Protein AF-A0A174ZGD3-F1 (afdb_monomer_lite)

Sequence (187 aa):
MGKETGMKETVDNVLDDIAAKRAAASEKAGQENRETSPKKEFKEITMKFGKGCVGEEFQGKDGNKYKEILVPNPDKNDHRPWQTFVVKANHVHEDKFGKGMWIKLPAEGHTTLRRPVVVGEKPDGKKEWGTEKNSIANADLKKMVEAYKERPRESVKGRLAEKKAEAVTQKPAQKTQSKSKSKEAEL

pLDDT: mean 71.32, std 19.72, range [31.8, 95.88]

Radius of gyration: 31.03 Å; chains: 1; bounding box: 72×61×97 Å

Secondary structure (DSSP, 8-state):
--SSHHHHHHHHHHHHHHHHHHHHHHHHHHHTT----------EEEEEEEGGGEEEEEE-TTS-EEEEEEE--SSSS--SPPEEEEEEGGGEEE-TTSSEEEEEEETT-EEEEEEEEEEEE-TTSPEEEEEEEEEEEHHHHHHHHHHHHHS----HHHHHHHHHHHHHHS-----------------

Foldseek 3Di:
DPDPVVVVVVVVVVVVVVVVVVVVVVVVVVPVPVPPPPCPVQPKDKAKAFPVQWADWDADPVRFIKIKGWFDALDPPPPFGTKIFIDGPVQWAADPVNGIIMGIDGQADKTKIKGWDFPDADPVRDTDIDIDIDIDGVNVSRCRRCSVVVPPCCDVVNVVVVVVVVVVVPDDPDPDDDDDDDDDDDD

Organism: NCBI:txid39485

Structure (mmCIF, N/CA/C/O backbone):
data_AF-A0A174ZGD3-F1
#
_entry.id   AF-A0A174ZGD3-F1
#
loop_
_atom_site.group_PDB
_atom_site.id
_atom_site.type_symbol
_atom_site.label_atom_id
_atom_site.label_alt_id
_atom_site.label_comp_id
_atom_site.label_asym_id
_atom_site.label_entity_id
_atom_site.label_seq_id
_atom_site.pdbx_PDB_ins_code
_atom_site.Cartn_x
_atom_site.Cartn_y
_atom_site.Cartn_z
_atom_site.occupancy
_atom_site.B_iso_or_equiv
_atom_site.auth_seq_id
_atom_site.auth_comp_id
_atom_site.auth_asym_id
_atom_site.auth_atom_id
_atom_site.pdbx_PDB_model_num
ATOM 1 N N . MET A 1 1 ? 53.800 -42.587 -34.530 1.00 49.53 1 MET A N 1
ATOM 2 C CA . MET A 1 1 ? 53.419 -41.440 -33.674 1.00 49.53 1 MET A CA 1
ATOM 3 C C . MET A 1 1 ? 52.773 -40.392 -34.565 1.00 49.53 1 MET A C 1
ATOM 5 O O . MET A 1 1 ? 53.417 -40.011 -35.528 1.00 49.53 1 MET A O 1
ATOM 9 N N . GLY A 1 2 ? 51.514 -40.000 -34.338 1.00 51.78 2 GLY A N 1
ATOM 10 C CA . GLY A 1 2 ? 50.878 -38.969 -35.184 1.00 51.78 2 GLY A CA 1
ATOM 11 C C . GLY A 1 2 ? 49.346 -38.897 -35.203 1.00 51.78 2 GLY A C 1
ATOM 12 O O . GLY A 1 2 ? 48.809 -38.220 -36.066 1.00 51.78 2 GLY A O 1
ATOM 13 N N . LYS A 1 3 ? 48.621 -39.589 -34.309 1.00 48.19 3 LYS A N 1
ATOM 14 C CA . LYS A 1 3 ? 47.141 -39.534 -34.271 1.00 48.19 3 LYS A CA 1
ATOM 15 C C . LYS A 1 3 ? 46.553 -38.827 -33.042 1.00 48.19 3 LYS A C 1
ATOM 17 O O . LYS A 1 3 ? 45.340 -38.694 -32.959 1.00 48.19 3 LYS A O 1
ATOM 22 N N . GLU A 1 4 ? 47.384 -38.348 -32.117 1.00 53.44 4 GLU A N 1
ATOM 23 C CA . GLU A 1 4 ? 46.920 -37.701 -30.876 1.00 53.44 4 GLU A CA 1
ATOM 24 C C . GLU A 1 4 ? 46.737 -36.178 -30.993 1.00 53.44 4 GLU A C 1
ATOM 26 O O . GLU A 1 4 ? 46.039 -35.579 -30.179 1.00 53.44 4 GLU A O 1
ATOM 31 N N . THR A 1 5 ? 47.319 -35.538 -32.011 1.00 54.59 5 THR A N 1
ATOM 32 C CA . THR A 1 5 ? 47.278 -34.075 -32.181 1.00 54.59 5 THR A CA 1
ATOM 33 C C . THR A 1 5 ? 45.960 -33.576 -32.779 1.00 54.59 5 THR A C 1
ATOM 35 O O . THR A 1 5 ? 45.442 -32.559 -32.334 1.00 54.59 5 THR A O 1
ATOM 38 N N . GLY A 1 6 ? 45.361 -34.315 -33.721 1.00 55.97 6 GLY A N 1
ATOM 39 C CA . GLY A 1 6 ? 44.126 -33.880 -34.396 1.00 55.97 6 GLY A CA 1
ATOM 40 C C . GLY A 1 6 ? 42.873 -33.937 -33.514 1.00 55.97 6 GLY A C 1
ATOM 41 O O . GLY A 1 6 ? 41.968 -33.119 -33.664 1.00 55.97 6 GLY A O 1
ATOM 42 N N . MET A 1 7 ? 42.817 -34.870 -32.556 1.00 53.75 7 MET A N 1
ATOM 43 C CA . MET A 1 7 ? 41.689 -34.956 -31.619 1.00 53.75 7 MET A CA 1
ATOM 44 C C . MET A 1 7 ? 41.734 -33.847 -30.565 1.00 53.75 7 MET A C 1
ATOM 46 O O . MET A 1 7 ? 40.675 -33.339 -30.215 1.00 53.75 7 MET A O 1
ATOM 50 N N . LYS A 1 8 ? 42.931 -33.439 -30.111 1.00 57.50 8 LYS A N 1
ATOM 51 C CA . LYS A 1 8 ? 43.103 -32.289 -29.205 1.00 57.50 8 LYS A CA 1
ATOM 52 C C . LYS A 1 8 ? 42.653 -30.988 -29.866 1.00 57.50 8 LYS A C 1
ATOM 54 O O . LYS A 1 8 ? 41.775 -30.318 -29.348 1.00 57.50 8 LYS A O 1
ATOM 59 N N . GLU A 1 9 ? 43.119 -30.728 -31.083 1.00 60.28 9 GLU A N 1
ATOM 60 C CA . GLU A 1 9 ? 42.723 -29.532 -31.835 1.00 60.28 9 GLU A CA 1
ATOM 61 C C . GLU A 1 9 ? 41.204 -29.468 -32.086 1.00 60.28 9 GLU A C 1
ATOM 63 O O . GLU A 1 9 ? 40.588 -28.409 -31.997 1.00 60.28 9 GLU A O 1
ATOM 68 N N . THR A 1 10 ? 40.561 -30.618 -32.312 1.00 60.88 10 THR A N 1
ATOM 69 C CA . THR A 1 10 ? 39.102 -30.676 -32.484 1.00 60.88 10 THR A CA 1
ATOM 70 C C . THR A 1 10 ? 38.351 -30.378 -31.182 1.00 60.88 10 THR A C 1
ATOM 72 O O . THR A 1 10 ? 37.334 -29.688 -31.223 1.00 60.88 10 THR A O 1
ATOM 75 N N . VAL A 1 11 ? 38.822 -30.861 -30.023 1.00 61.97 11 VAL A N 1
ATOM 76 C CA . VAL A 1 11 ? 38.153 -30.568 -28.741 1.00 61.97 11 VAL A CA 1
ATOM 77 C C . VAL A 1 11 ? 38.378 -29.130 -28.284 1.00 61.97 11 VAL A C 1
ATOM 79 O O . VAL A 1 11 ? 37.441 -28.533 -27.763 1.00 61.97 11 VAL A O 1
ATOM 82 N N . ASP A 1 12 ? 39.555 -28.552 -28.535 1.00 62.78 12 ASP A N 1
ATOM 83 C CA . ASP A 1 12 ? 39.836 -27.141 -28.250 1.00 62.78 12 ASP A CA 1
ATOM 84 C C . ASP A 1 12 ? 38.936 -26.215 -29.091 1.00 62.78 12 ASP A C 1
ATOM 86 O O . ASP A 1 12 ? 38.308 -25.309 -28.546 1.00 62.78 12 ASP A O 1
ATOM 90 N N . ASN A 1 13 ? 38.744 -26.516 -30.381 1.00 67.25 13 ASN A N 1
ATOM 91 C CA . ASN A 1 13 ? 37.831 -25.760 -31.251 1.00 67.25 13 ASN A CA 1
ATOM 92 C C . ASN A 1 13 ? 36.353 -25.877 -30.827 1.00 67.25 13 ASN A C 1
ATOM 94 O O . ASN A 1 13 ? 35.593 -24.915 -30.935 1.00 67.25 13 ASN A O 1
ATOM 98 N N . VAL A 1 14 ? 35.925 -27.041 -30.324 1.00 66.00 14 VAL A N 1
ATOM 99 C CA . VAL A 1 14 ? 34.553 -27.235 -29.816 1.00 66.00 14 VAL A CA 1
ATOM 100 C C . VAL A 1 14 ? 34.348 -26.507 -28.486 1.00 66.00 14 VAL A C 1
ATOM 102 O O . VAL A 1 14 ? 33.271 -25.963 -28.243 1.00 66.00 14 VAL A O 1
ATOM 105 N N . LEU A 1 15 ? 35.362 -26.472 -27.620 1.00 64.38 15 LEU A N 1
ATOM 106 C CA . LEU A 1 15 ? 35.295 -25.739 -26.357 1.00 64.38 15 LEU A CA 1
ATOM 107 C C . LEU A 1 15 ? 35.272 -24.222 -26.579 1.00 64.38 15 LEU A C 1
ATOM 109 O O . LEU A 1 15 ? 34.522 -23.541 -25.878 1.00 64.38 15 LEU A O 1
ATOM 113 N N . ASP A 1 16 ? 36.008 -23.713 -27.571 1.00 67.50 16 ASP A N 1
ATOM 114 C CA . ASP A 1 16 ? 35.974 -22.300 -27.964 1.00 67.50 16 ASP A CA 1
ATOM 115 C C . ASP A 1 16 ? 34.614 -21.906 -28.573 1.00 67.50 16 ASP A C 1
ATOM 117 O O . ASP A 1 16 ? 34.023 -20.914 -28.147 1.00 67.50 16 ASP A O 1
ATOM 121 N N . ASP A 1 17 ? 34.022 -22.742 -29.444 1.00 66.75 17 ASP A N 1
ATOM 122 C CA . ASP A 1 17 ? 32.658 -22.519 -29.964 1.00 66.75 17 ASP A CA 1
ATOM 123 C C . ASP A 1 17 ? 31.614 -22.516 -28.834 1.00 66.75 17 ASP A C 1
ATOM 125 O O . ASP A 1 17 ? 30.753 -21.639 -28.777 1.00 66.75 17 ASP A O 1
ATOM 129 N N . ILE A 1 18 ? 31.714 -23.436 -27.865 1.00 64.38 18 ILE A N 1
ATOM 130 C CA . ILE A 1 18 ? 30.809 -23.473 -26.703 1.00 64.38 18 ILE A CA 1
ATOM 131 C C . ILE A 1 18 ? 31.008 -22.245 -25.803 1.00 64.38 18 ILE A C 1
ATOM 133 O O . ILE A 1 18 ? 30.023 -21.702 -25.289 1.00 64.38 18 ILE A O 1
ATOM 137 N N . ALA A 1 19 ? 32.249 -21.793 -25.605 1.00 66.75 19 ALA A N 1
ATOM 138 C CA . ALA A 1 19 ? 32.558 -20.597 -24.828 1.00 66.75 19 ALA A CA 1
ATOM 139 C C . ALA A 1 19 ? 32.027 -19.332 -25.517 1.00 66.75 19 ALA A C 1
ATOM 141 O O . ALA A 1 19 ? 31.344 -18.536 -24.870 1.00 66.75 19 ALA A O 1
ATOM 142 N N . ALA A 1 20 ? 32.221 -19.195 -26.831 1.00 66.88 20 ALA A N 1
ATOM 143 C CA . ALA A 1 20 ? 31.673 -18.108 -27.637 1.00 66.88 20 ALA A CA 1
ATOM 144 C C . ALA A 1 20 ? 30.135 -18.120 -27.641 1.00 66.88 20 ALA A C 1
ATOM 146 O O . ALA A 1 20 ? 29.493 -17.078 -27.505 1.00 66.88 20 ALA A O 1
ATOM 147 N N . LYS A 1 21 ? 29.513 -19.302 -27.697 1.00 63.34 21 LYS A N 1
ATOM 148 C CA . LYS A 1 21 ? 28.050 -19.459 -27.662 1.00 63.34 21 LYS A CA 1
ATOM 149 C C . LYS A 1 21 ? 27.461 -19.183 -26.279 1.00 63.34 21 LYS A C 1
ATOM 151 O O . LYS A 1 21 ? 26.356 -18.648 -26.188 1.00 63.34 21 LYS A O 1
ATOM 156 N N . ARG A 1 22 ? 28.199 -19.474 -25.198 1.00 56.66 22 ARG A N 1
ATOM 157 C CA . ARG A 1 22 ? 27.846 -19.067 -23.825 1.00 56.66 22 ARG A CA 1
ATOM 158 C C . ARG A 1 22 ? 28.066 -17.576 -23.582 1.00 56.66 22 ARG A C 1
ATOM 160 O O . ARG A 1 22 ? 27.231 -16.978 -22.911 1.00 56.66 22 ARG A O 1
ATOM 167 N N . ALA A 1 23 ? 29.112 -16.969 -24.144 1.00 59.44 23 ALA A N 1
ATOM 168 C CA . ALA A 1 23 ? 29.317 -15.522 -24.103 1.00 59.44 23 ALA A CA 1
ATOM 169 C C . ALA A 1 23 ? 28.183 -14.797 -24.846 1.00 59.44 23 ALA A C 1
ATOM 171 O O . ALA A 1 23 ? 27.507 -13.966 -24.250 1.00 59.44 23 ALA A O 1
ATOM 172 N N . ALA A 1 24 ? 27.839 -15.231 -26.063 1.00 56.50 24 ALA A N 1
ATOM 173 C CA . ALA A 1 24 ? 26.713 -14.683 -26.820 1.00 56.50 24 ALA A CA 1
ATOM 174 C C . ALA A 1 24 ? 25.350 -14.899 -26.126 1.00 56.50 24 ALA A C 1
ATOM 176 O O . ALA A 1 24 ? 24.467 -14.043 -26.204 1.00 56.50 24 ALA A O 1
ATOM 177 N N . ALA A 1 25 ? 25.159 -16.019 -25.417 1.00 53.72 25 ALA A N 1
ATOM 178 C CA . ALA A 1 25 ? 23.961 -16.251 -24.606 1.00 53.72 25 ALA A CA 1
ATOM 179 C C . ALA A 1 25 ? 23.937 -15.389 -23.329 1.00 53.72 25 ALA A C 1
ATOM 181 O O . ALA A 1 25 ? 22.871 -14.923 -22.931 1.00 53.72 25 ALA A O 1
ATOM 182 N N . SER A 1 26 ? 25.095 -15.131 -22.712 1.00 52.47 26 SER A N 1
ATOM 183 C CA . SER A 1 26 ? 25.222 -14.260 -21.539 1.00 52.47 26 SER A CA 1
ATOM 184 C C . SER A 1 26 ? 25.053 -12.779 -21.893 1.00 52.47 26 SER A C 1
ATOM 186 O O . SER A 1 26 ? 24.500 -12.027 -21.094 1.00 52.47 26 SER A O 1
ATOM 188 N N . GLU A 1 27 ? 25.461 -12.358 -23.092 1.00 49.62 27 GLU A N 1
ATOM 189 C CA . GLU A 1 27 ? 25.225 -11.002 -23.600 1.00 49.62 27 GLU A CA 1
ATOM 190 C C . GLU A 1 27 ? 23.756 -10.797 -24.003 1.00 49.62 27 GLU A C 1
ATOM 192 O O . GLU A 1 27 ? 23.175 -9.755 -23.697 1.00 49.62 27 GLU A O 1
ATOM 197 N N . LYS A 1 28 ? 23.088 -11.821 -24.560 1.00 49.75 28 LYS A N 1
ATOM 198 C CA . LYS A 1 28 ? 21.631 -11.776 -24.787 1.00 49.75 28 LYS A CA 1
ATOM 199 C C . LYS A 1 28 ? 20.812 -11.808 -23.491 1.00 49.75 28 LYS A C 1
ATOM 201 O O . LYS A 1 28 ? 19.808 -11.108 -23.404 1.00 49.75 28 LYS A O 1
ATOM 206 N N . ALA A 1 29 ? 21.251 -12.536 -22.462 1.00 45.88 29 ALA A N 1
ATOM 207 C CA . ALA A 1 29 ? 20.581 -12.555 -21.156 1.00 45.88 29 ALA A CA 1
ATOM 208 C C . ALA A 1 29 ? 20.824 -11.277 -20.322 1.00 45.88 29 ALA A C 1
ATOM 210 O O . ALA A 1 29 ? 20.023 -10.948 -19.448 1.00 45.88 29 ALA A O 1
ATOM 211 N N . GLY A 1 30 ? 21.906 -10.537 -20.596 1.00 45.12 30 GLY A N 1
ATOM 212 C CA . GLY A 1 30 ? 22.248 -9.281 -19.917 1.00 45.12 30 GLY A CA 1
ATOM 213 C C . GLY A 1 30 ? 21.598 -8.020 -20.501 1.00 45.12 30 GLY A C 1
ATOM 214 O O . GLY A 1 30 ? 21.599 -6.981 -19.838 1.00 45.12 30 GLY A O 1
ATOM 215 N N . GLN A 1 31 ? 21.027 -8.085 -21.709 1.00 44.00 31 GLN A N 1
ATOM 216 C CA . GLN A 1 31 ? 20.387 -6.935 -22.369 1.00 44.00 31 GLN A CA 1
ATOM 217 C C . GLN A 1 31 ? 18.857 -7.007 -22.465 1.00 44.00 31 GLN A C 1
ATOM 219 O O . GLN A 1 31 ? 18.236 -5.980 -22.732 1.00 44.00 31 GLN A O 1
ATOM 224 N N . GLU A 1 32 ? 18.224 -8.138 -22.146 1.00 40.31 32 GLU A N 1
ATOM 225 C CA . GLU A 1 32 ? 16.755 -8.283 -22.177 1.00 40.31 32 GLU A CA 1
ATOM 226 C C . GLU A 1 32 ? 16.065 -7.935 -20.838 1.00 40.31 32 GLU A C 1
ATOM 228 O O . GLU A 1 32 ? 14.953 -8.358 -20.552 1.00 40.31 32 GLU A O 1
ATOM 233 N N . ASN A 1 33 ? 16.705 -7.130 -19.983 1.00 44.47 33 ASN A N 1
ATOM 234 C CA . ASN A 1 33 ? 16.002 -6.449 -18.886 1.00 44.47 33 ASN A CA 1
ATOM 235 C C . ASN A 1 33 ? 16.518 -5.021 -18.649 1.00 44.47 33 ASN A C 1
ATOM 237 O O . ASN A 1 33 ? 16.578 -4.507 -17.534 1.00 44.47 33 ASN A O 1
ATOM 241 N N . ARG A 1 34 ? 16.889 -4.346 -19.736 1.00 43.56 34 ARG A N 1
ATOM 242 C CA . ARG A 1 34 ? 16.559 -2.929 -19.880 1.00 43.56 34 ARG A CA 1
ATOM 243 C C . ARG A 1 34 ? 15.495 -2.855 -20.952 1.00 43.56 34 ARG A C 1
ATOM 245 O O . ARG A 1 34 ? 15.726 -2.339 -22.039 1.00 43.56 34 ARG A O 1
ATOM 252 N N . GLU A 1 35 ? 14.317 -3.376 -20.627 1.00 43.56 35 GLU A N 1
ATOM 253 C CA . GLU A 1 35 ? 13.110 -2.920 -21.288 1.00 43.56 35 GLU A CA 1
ATOM 254 C C . GLU A 1 35 ? 12.988 -1.425 -20.946 1.00 43.56 35 GLU A C 1
ATOM 256 O O . GLU A 1 35 ? 12.354 -0.996 -19.985 1.00 43.56 35 GLU A O 1
ATOM 261 N N . THR A 1 36 ? 13.646 -0.586 -21.744 1.00 43.03 36 THR A N 1
ATOM 262 C CA . THR A 1 36 ? 13.038 0.657 -22.180 1.00 43.03 36 THR A CA 1
ATOM 263 C C . THR A 1 36 ? 11.825 0.238 -22.998 1.00 43.03 36 THR A C 1
ATOM 265 O O . THR A 1 36 ? 11.835 0.319 -24.226 1.00 43.03 36 THR A O 1
ATOM 268 N N . SER A 1 37 ? 10.787 -0.262 -22.316 1.00 44.53 37 SER A N 1
ATOM 269 C CA . SER A 1 37 ? 9.446 -0.293 -22.871 1.00 44.53 37 SER A CA 1
ATOM 270 C C . SER A 1 37 ? 9.233 1.125 -23.403 1.00 44.53 37 SER A C 1
ATOM 272 O O . SER A 1 37 ? 9.625 2.079 -22.709 1.00 44.53 37 SER A O 1
ATOM 274 N N . PRO A 1 38 ? 8.715 1.309 -24.630 1.00 40.25 38 PRO A N 1
ATOM 275 C CA . PRO A 1 38 ? 8.435 2.645 -25.124 1.00 40.25 38 PRO A CA 1
ATOM 276 C C . PRO A 1 38 ? 7.636 3.331 -24.025 1.00 40.25 38 PRO A C 1
ATOM 278 O O . PRO A 1 38 ? 6.591 2.819 -23.614 1.00 40.25 38 PRO A O 1
ATOM 281 N N . LYS A 1 39 ? 8.189 4.419 -23.470 1.00 48.78 39 LYS A N 1
ATOM 282 C CA . LYS A 1 39 ? 7.49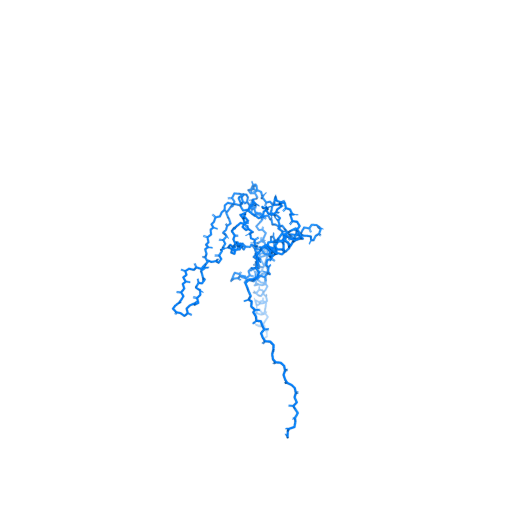6 5.286 -22.521 1.00 48.78 39 LYS A CA 1
ATOM 283 C C . LYS A 1 39 ? 6.323 5.866 -23.292 1.00 48.78 39 LYS A C 1
ATOM 285 O O . LYS A 1 39 ? 6.376 6.990 -23.772 1.00 48.78 39 LYS A O 1
ATOM 290 N N . LYS A 1 40 ? 5.261 5.081 -23.445 1.00 48.62 40 LYS A N 1
ATOM 291 C CA . LYS A 1 40 ? 3.927 5.613 -23.599 1.00 48.62 40 LYS A CA 1
ATOM 292 C C . LYS A 1 40 ? 3.822 6.566 -22.428 1.00 48.62 40 LYS A C 1
ATOM 294 O O . LYS A 1 40 ? 4.082 6.163 -21.293 1.00 48.62 40 LYS A O 1
ATOM 299 N N . GLU A 1 41 ? 3.653 7.842 -22.743 1.00 51.56 41 GLU A N 1
ATOM 300 C CA . GLU A 1 41 ? 3.606 8.942 -21.792 1.00 51.56 41 GLU A CA 1
ATOM 301 C C . GLU A 1 41 ? 2.362 8.766 -20.919 1.00 51.56 41 GLU A C 1
ATOM 303 O O . GLU A 1 41 ? 1.357 9.460 -21.032 1.00 51.56 41 GLU A O 1
ATOM 308 N N . PHE A 1 42 ? 2.389 7.744 -20.074 1.00 59.09 42 PHE A N 1
ATOM 309 C CA . PHE A 1 42 ? 1.412 7.536 -19.045 1.00 59.09 42 PHE A CA 1
ATOM 310 C C . PHE A 1 42 ? 1.692 8.639 -18.051 1.00 59.09 42 PHE A C 1
ATOM 312 O O . PHE A 1 42 ? 2.788 8.719 -17.498 1.00 59.09 42 PHE A O 1
ATOM 319 N N . LYS A 1 43 ? 0.709 9.514 -17.850 1.00 78.62 43 LYS A N 1
ATOM 320 C CA . LYS A 1 43 ? 0.755 10.499 -16.773 1.00 78.62 43 LYS A CA 1
ATOM 321 C C . LYS A 1 43 ? 1.158 9.746 -15.507 1.00 78.62 43 LYS A C 1
ATOM 323 O O . LYS A 1 43 ? 0.460 8.829 -15.098 1.00 78.62 43 LYS A O 1
ATOM 328 N N . GLU A 1 44 ? 2.312 10.047 -14.930 1.00 84.94 44 GLU A N 1
ATOM 329 C CA . GLU A 1 44 ? 2.748 9.406 -13.692 1.00 84.94 44 GLU A CA 1
ATOM 330 C C . GLU A 1 44 ? 2.180 10.201 -12.519 1.00 84.94 44 GLU A C 1
ATOM 332 O O . GLU A 1 44 ? 2.295 11.427 -12.468 1.00 84.94 44 GLU A O 1
ATOM 337 N N . ILE A 1 45 ? 1.591 9.516 -11.543 1.00 88.50 45 ILE A N 1
ATOM 338 C CA . ILE A 1 45 ? 1.255 10.136 -10.268 1.00 88.50 45 ILE A CA 1
ATOM 339 C C . ILE A 1 45 ? 2.338 9.813 -9.249 1.00 88.50 45 ILE A C 1
ATOM 341 O O . ILE A 1 45 ? 2.738 8.667 -9.061 1.00 88.50 45 ILE A O 1
ATOM 345 N N . THR A 1 46 ? 2.809 10.851 -8.566 1.00 89.81 46 THR A N 1
ATOM 346 C CA . THR A 1 46 ? 3.649 10.686 -7.380 1.00 89.81 46 THR A CA 1
ATOM 347 C C . THR A 1 46 ? 2.765 10.735 -6.146 1.00 89.81 46 THR A C 1
ATOM 349 O O . THR A 1 46 ? 1.974 11.668 -5.982 1.00 89.81 46 THR A O 1
ATOM 352 N N . MET A 1 47 ? 2.919 9.740 -5.282 1.00 88.81 47 MET A N 1
ATOM 353 C CA . MET A 1 47 ? 2.211 9.630 -4.013 1.00 88.81 47 MET A CA 1
ATOM 354 C C . MET A 1 47 ? 3.220 9.655 -2.875 1.00 88.81 47 MET A C 1
ATOM 356 O O . MET A 1 47 ? 4.248 8.984 -2.954 1.00 88.81 47 MET A O 1
ATOM 360 N N . LYS A 1 48 ? 2.930 10.420 -1.820 1.00 87.56 48 LYS A N 1
ATOM 361 C CA . LYS A 1 48 ? 3.804 10.555 -0.648 1.00 87.56 48 LYS A CA 1
ATOM 362 C C . LYS A 1 48 ? 3.134 9.973 0.586 1.00 87.56 48 LYS A C 1
ATOM 364 O O . LYS A 1 48 ? 1.969 10.255 0.843 1.00 87.56 48 LYS A O 1
ATOM 369 N N . PHE A 1 49 ? 3.901 9.247 1.380 1.00 87.50 49 PHE A N 1
ATOM 370 C CA . PHE A 1 49 ? 3.452 8.583 2.596 1.00 87.50 49 PHE A CA 1
ATOM 371 C C . PHE A 1 49 ? 4.448 8.811 3.737 1.00 87.50 49 PHE A C 1
ATOM 373 O O . PHE A 1 49 ? 5.616 9.151 3.535 1.00 87.50 49 PHE A O 1
ATOM 380 N N . GLY A 1 50 ? 3.963 8.676 4.970 1.00 84.00 50 GLY A N 1
ATOM 381 C CA . GLY A 1 50 ? 4.824 8.703 6.148 1.00 84.00 50 GLY A CA 1
ATOM 382 C C . GLY A 1 50 ? 5.654 7.424 6.238 1.00 84.00 50 GLY A C 1
ATOM 383 O O . GLY A 1 50 ? 5.212 6.368 5.795 1.00 84.00 50 GLY A O 1
ATOM 384 N N . LYS A 1 51 ? 6.831 7.494 6.866 1.00 83.94 51 LYS A N 1
ATOM 385 C CA . LYS A 1 51 ? 7.695 6.319 7.077 1.00 83.94 51 LYS A CA 1
ATOM 386 C C . LYS A 1 51 ? 6.979 5.183 7.824 1.00 83.94 51 LYS A C 1
ATOM 388 O O . LYS A 1 51 ? 7.150 4.027 7.475 1.00 83.94 51 LYS A O 1
ATOM 393 N N . GLY A 1 52 ? 6.117 5.516 8.789 1.00 84.50 52 GLY A N 1
ATOM 394 C CA . GLY A 1 52 ? 5.308 4.537 9.531 1.00 84.50 52 GLY A CA 1
ATOM 395 C C . GLY A 1 52 ? 4.134 3.933 8.751 1.00 84.50 52 GLY A C 1
ATOM 396 O O . GLY A 1 52 ? 3.467 3.045 9.266 1.00 84.50 52 GLY A O 1
ATOM 397 N N . CYS A 1 53 ? 3.860 4.404 7.531 1.00 87.56 53 CYS A N 1
ATOM 398 C CA . CYS A 1 53 ? 2.864 3.799 6.645 1.00 87.56 53 CYS A CA 1
ATOM 399 C C . CYS A 1 53 ? 3.493 2.765 5.700 1.00 87.56 53 CYS A C 1
ATOM 401 O O . CYS A 1 53 ? 2.795 2.231 4.848 1.00 87.56 53 CYS A O 1
ATOM 403 N N . VAL A 1 54 ? 4.798 2.513 5.808 1.00 89.69 54 VAL A N 1
ATOM 404 C CA . VAL A 1 54 ? 5.526 1.567 4.961 1.00 89.69 54 VAL A CA 1
ATOM 405 C C . VAL A 1 54 ? 5.964 0.411 5.831 1.00 89.69 54 VAL A C 1
ATOM 407 O O . VAL A 1 54 ? 6.734 0.597 6.771 1.00 89.69 54 VAL A O 1
ATOM 410 N N . GLY A 1 55 ? 5.440 -0.766 5.523 1.00 88.12 55 GLY A N 1
ATOM 411 C CA . GLY A 1 55 ? 5.824 -2.013 6.155 1.00 88.12 55 GLY A CA 1
ATOM 412 C C . GLY A 1 55 ? 7.232 -2.451 5.764 1.00 88.12 55 GLY A C 1
ATOM 413 O O . GLY A 1 55 ? 7.903 -1.855 4.913 1.00 88.12 55 GLY A O 1
ATOM 414 N N . GLU A 1 56 ? 7.671 -3.526 6.404 1.00 90.94 56 GLU A N 1
ATOM 415 C CA . GLU A 1 56 ? 8.962 -4.140 6.124 1.00 90.94 56 GLU A CA 1
ATOM 416 C C . GLU A 1 56 ? 9.020 -4.707 4.700 1.00 90.94 56 GLU A C 1
ATOM 418 O O . GLU A 1 56 ? 8.004 -5.027 4.073 1.00 90.94 56 GLU A O 1
ATOM 423 N N . GLU A 1 57 ? 10.237 -4.794 4.169 1.00 93.12 57 GLU A N 1
ATOM 424 C CA . GLU A 1 57 ? 10.466 -5.449 2.889 1.00 93.12 57 GLU A CA 1
ATOM 425 C C . GLU A 1 57 ? 10.297 -6.960 3.051 1.00 93.12 57 GLU A C 1
ATOM 427 O O . GLU A 1 57 ? 10.888 -7.567 3.941 1.00 93.12 57 GLU A O 1
ATOM 432 N N . PHE A 1 58 ? 9.531 -7.573 2.154 1.00 92.75 58 PHE A N 1
ATOM 433 C CA . PHE A 1 58 ? 9.363 -9.017 2.100 1.00 92.75 58 PHE A CA 1
ATOM 434 C C . PHE A 1 58 ? 9.580 -9.538 0.682 1.00 92.75 58 PHE A C 1
ATOM 436 O O . PHE A 1 58 ? 9.361 -8.838 -0.312 1.00 92.75 58 PHE A O 1
ATOM 443 N N . GLN A 1 59 ? 10.012 -10.791 0.578 1.00 95.88 59 GLN A N 1
ATOM 444 C CA . GLN A 1 59 ? 10.191 -11.456 -0.706 1.00 95.88 59 GLN A CA 1
ATOM 445 C C . GLN A 1 59 ? 8.883 -12.122 -1.135 1.00 95.88 59 GLN A C 1
ATOM 447 O O . GLN A 1 59 ? 8.287 -12.904 -0.394 1.00 95.88 59 GLN A O 1
ATOM 452 N N . GLY A 1 60 ? 8.415 -11.798 -2.338 1.00 91.38 60 GLY A N 1
ATOM 453 C CA . GLY A 1 60 ? 7.284 -12.485 -2.947 1.00 91.38 60 GLY A CA 1
ATOM 454 C C . GLY A 1 60 ? 7.689 -13.857 -3.483 1.00 91.38 60 GLY A C 1
ATOM 455 O O . GLY A 1 60 ? 8.867 -14.144 -3.678 1.00 91.38 60 GLY A O 1
ATOM 456 N N . LYS A 1 61 ? 6.696 -14.692 -3.808 1.00 91.25 61 LYS A N 1
ATOM 457 C CA . LYS A 1 61 ? 6.921 -16.016 -4.426 1.00 91.25 61 LYS A CA 1
ATOM 458 C C . LYS A 1 61 ? 7.686 -15.955 -5.756 1.00 91.25 61 LYS A C 1
ATOM 460 O O . LYS A 1 61 ? 8.281 -16.939 -6.162 1.00 91.25 61 LYS A O 1
ATOM 465 N N . ASP A 1 62 ? 7.660 -14.794 -6.400 1.00 90.19 62 ASP A N 1
ATOM 466 C CA . ASP A 1 62 ? 8.340 -14.474 -7.656 1.00 90.19 62 ASP A CA 1
ATOM 467 C C . ASP A 1 62 ? 9.832 -14.113 -7.464 1.00 90.19 62 ASP A C 1
ATOM 469 O O . ASP A 1 62 ? 10.514 -13.710 -8.396 1.00 90.19 62 ASP A O 1
ATOM 473 N N . GLY A 1 63 ? 10.352 -14.161 -6.233 1.00 91.31 63 GLY A N 1
ATOM 474 C CA . GLY A 1 63 ? 11.732 -13.781 -5.910 1.00 91.31 63 GLY A CA 1
ATOM 475 C C . GLY A 1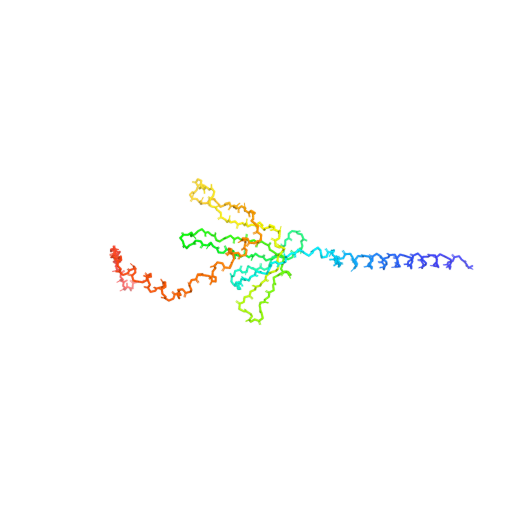 63 ? 11.964 -12.268 -5.807 1.00 91.31 63 GLY A C 1
ATOM 476 O O . GLY A 1 63 ? 12.944 -11.839 -5.196 1.00 91.31 63 GLY A O 1
ATOM 477 N N . ASN A 1 64 ? 11.037 -11.459 -6.321 1.00 93.50 64 ASN A N 1
ATOM 478 C CA . ASN A 1 64 ? 11.036 -10.005 -6.205 1.00 93.50 64 ASN A CA 1
ATOM 479 C C . ASN A 1 64 ? 10.762 -9.518 -4.771 1.00 93.50 64 ASN A C 1
ATOM 481 O O . ASN A 1 64 ? 10.020 -10.136 -4.006 1.00 93.50 64 ASN A O 1
ATOM 485 N N . LYS A 1 65 ? 11.339 -8.364 -4.425 1.00 95.12 65 LYS A N 1
ATOM 486 C CA . LYS A 1 65 ? 11.151 -7.687 -3.135 1.00 95.12 65 LYS A CA 1
ATOM 487 C C . LYS A 1 65 ? 9.989 -6.708 -3.196 1.00 95.12 65 LYS A C 1
ATOM 489 O O . LYS A 1 65 ? 9.901 -5.886 -4.114 1.00 95.12 65 LYS A O 1
ATOM 494 N N . TYR A 1 66 ? 9.138 -6.751 -2.185 1.00 94.25 66 TYR A N 1
ATOM 495 C CA . TYR A 1 66 ? 7.952 -5.921 -2.074 1.00 94.25 66 TYR A CA 1
ATOM 496 C C . TYR A 1 66 ? 7.886 -5.236 -0.714 1.00 94.25 66 TYR A C 1
ATOM 498 O O . TYR A 1 66 ? 8.458 -5.708 0.262 1.00 94.25 66 TYR A O 1
ATOM 506 N N . LYS A 1 67 ? 7.170 -4.118 -0.660 1.00 92.94 67 LYS A N 1
ATOM 507 C CA . LYS A 1 67 ? 6.798 -3.420 0.567 1.00 92.94 67 LYS A CA 1
ATOM 508 C C . LYS A 1 67 ? 5.292 -3.263 0.600 1.00 92.94 67 LYS A C 1
ATOM 510 O O . LYS A 1 67 ? 4.662 -2.989 -0.425 1.00 92.94 67 LYS A O 1
ATOM 515 N N . GLU A 1 68 ? 4.729 -3.435 1.784 1.00 92.75 68 GLU A N 1
ATOM 516 C CA . GLU A 1 68 ? 3.326 -3.143 2.030 1.00 92.75 68 GLU A CA 1
ATOM 517 C C . GLU A 1 68 ? 3.168 -1.672 2.422 1.00 92.75 68 GLU A C 1
ATOM 519 O O . GLU A 1 68 ? 3.917 -1.160 3.250 1.00 92.75 68 GLU A O 1
ATOM 524 N N . ILE A 1 69 ? 2.212 -0.978 1.816 1.00 92.06 69 ILE A N 1
ATOM 525 C CA . ILE A 1 69 ? 1.908 0.421 2.099 1.00 92.06 69 ILE A CA 1
ATOM 526 C C . ILE A 1 69 ? 0.515 0.498 2.709 1.00 92.06 69 ILE A C 1
ATOM 528 O O . ILE A 1 69 ? -0.457 0.005 2.137 1.00 92.06 69 ILE A O 1
ATOM 532 N N . LEU A 1 70 ? 0.432 1.142 3.864 1.00 90.12 70 LEU A N 1
ATOM 533 C CA . LEU A 1 70 ? -0.789 1.388 4.610 1.00 90.12 70 LEU A CA 1
ATOM 534 C C . LEU A 1 70 ? -1.530 2.610 4.057 1.00 90.12 70 LEU A C 1
ATOM 536 O O . LEU A 1 70 ? -0.957 3.686 3.878 1.00 90.12 70 LEU A O 1
ATOM 540 N N . VAL A 1 71 ? -2.832 2.445 3.855 1.00 89.75 71 VAL A N 1
ATOM 541 C CA . VAL A 1 71 ? -3.776 3.465 3.405 1.00 89.75 71 VAL A CA 1
ATOM 542 C C . VAL A 1 71 ? -4.733 3.765 4.559 1.00 89.75 71 VAL A C 1
ATOM 544 O O . VAL A 1 71 ? -5.556 2.910 4.912 1.00 89.75 71 VAL A O 1
ATOM 547 N N . PRO A 1 72 ? -4.631 4.951 5.181 1.00 84.56 72 PRO A N 1
ATOM 548 C CA . PRO A 1 72 ? -5.499 5.316 6.289 1.00 84.56 72 PRO A CA 1
ATOM 549 C C . PRO A 1 72 ? -6.955 5.431 5.825 1.00 84.56 72 PRO A C 1
ATOM 551 O O . PRO A 1 72 ? -7.233 5.841 4.698 1.00 84.56 72 PRO A O 1
ATOM 554 N N . ASN A 1 73 ? -7.899 5.118 6.716 1.00 84.94 73 ASN A N 1
ATOM 555 C CA . ASN A 1 73 ? -9.312 5.353 6.423 1.00 84.94 73 ASN A CA 1
ATOM 556 C C . ASN A 1 73 ? -9.550 6.868 6.316 1.00 84.94 73 ASN A C 1
ATOM 558 O O . ASN A 1 73 ? -9.103 7.588 7.215 1.00 84.94 73 ASN A O 1
ATOM 562 N N . PRO A 1 74 ? -10.240 7.364 5.272 1.00 78.38 74 PRO A N 1
ATOM 563 C CA . PRO A 1 74 ? -10.514 8.792 5.086 1.00 78.38 74 PRO A CA 1
ATOM 564 C C . PRO A 1 74 ? -11.518 9.340 6.108 1.00 78.38 74 PRO A C 1
ATOM 566 O O . PRO A 1 74 ? -11.417 10.504 6.501 1.00 78.38 74 PRO A O 1
ATOM 569 N N . ASP A 1 75 ? -12.409 8.492 6.620 1.00 78.31 75 ASP A N 1
ATOM 570 C CA . ASP A 1 75 ? -13.357 8.829 7.680 1.00 78.31 75 ASP A CA 1
ATOM 571 C C . ASP A 1 75 ? -12.706 8.729 9.079 1.00 78.31 75 ASP A C 1
ATOM 573 O O . ASP A 1 75 ? -11.833 7.887 9.310 1.00 78.31 75 ASP A O 1
ATOM 577 N N . LYS A 1 76 ? -13.070 9.634 10.003 1.00 74.94 76 LYS A N 1
ATOM 578 C CA . LYS A 1 76 ? -12.520 9.681 11.377 1.00 74.94 76 LYS A CA 1
ATOM 579 C C . LYS A 1 76 ? -13.217 8.703 12.340 1.00 74.94 76 LYS A C 1
ATOM 581 O O . LYS A 1 76 ? -12.601 8.324 13.336 1.00 74.94 76 LYS A O 1
ATOM 586 N N . ASN A 1 77 ? -14.464 8.335 12.056 1.00 79.56 77 ASN A N 1
ATOM 587 C CA . ASN A 1 77 ? -15.297 7.418 12.837 1.00 79.56 77 ASN A CA 1
ATOM 588 C C . ASN A 1 77 ? -15.135 5.962 12.362 1.00 79.56 77 ASN A C 1
ATOM 590 O O . ASN A 1 77 ? -15.515 5.024 13.061 1.00 79.56 77 ASN A O 1
ATOM 594 N N . ASP A 1 78 ? -14.537 5.754 11.186 1.00 81.31 78 ASP A N 1
ATOM 595 C CA . ASP A 1 78 ? -14.188 4.429 10.685 1.00 81.31 78 ASP A CA 1
ATOM 596 C C . ASP A 1 78 ? -12.942 3.865 11.392 1.00 81.31 78 ASP A C 1
ATOM 598 O O . ASP A 1 78 ? -11.788 4.097 11.015 1.00 81.31 78 ASP A O 1
ATOM 602 N N . HIS A 1 79 ? -13.200 3.085 12.441 1.00 81.38 79 HIS A N 1
ATOM 603 C CA . HIS A 1 79 ? -12.190 2.384 13.238 1.00 81.38 79 HIS A CA 1
ATOM 604 C C . HIS A 1 79 ? -11.772 1.026 12.654 1.00 81.38 79 HIS A C 1
ATOM 606 O O . HIS A 1 79 ? -11.136 0.230 13.349 1.00 81.38 79 HIS A O 1
ATOM 612 N N . ARG A 1 80 ? -12.134 0.721 11.401 1.00 83.19 80 ARG A N 1
ATOM 613 C CA . ARG A 1 80 ? -11.709 -0.531 10.766 1.00 83.19 80 ARG A CA 1
ATOM 614 C C . ARG A 1 80 ? -10.194 -0.514 10.545 1.00 83.19 80 ARG A C 1
ATOM 616 O O . ARG A 1 80 ? -9.594 0.560 10.453 1.00 83.19 80 ARG A O 1
ATOM 623 N N . PRO A 1 81 ? -9.549 -1.683 10.436 1.00 86.88 81 PRO A N 1
ATOM 624 C CA . PRO A 1 81 ? -8.148 -1.735 10.048 1.00 86.88 81 PRO A CA 1
ATOM 625 C C . PRO A 1 81 ? -7.913 -0.994 8.727 1.00 86.88 81 PRO A C 1
ATOM 627 O O . PRO A 1 81 ? -8.748 -1.011 7.811 1.00 86.88 81 PRO A O 1
ATOM 630 N N . TRP A 1 82 ? -6.761 -0.330 8.656 1.00 89.38 82 TRP A N 1
ATOM 631 C CA . TRP A 1 82 ? -6.310 0.362 7.456 1.00 89.38 82 TRP A CA 1
ATOM 632 C C . TRP A 1 82 ? -6.196 -0.610 6.288 1.00 89.38 82 TRP A C 1
ATOM 634 O O . TRP A 1 82 ? -5.929 -1.801 6.470 1.00 89.38 82 TRP A O 1
ATOM 644 N N . GLN A 1 83 ? -6.419 -0.094 5.083 1.00 91.38 83 GLN A N 1
ATOM 645 C CA . GLN A 1 83 ? -6.205 -0.893 3.885 1.00 91.38 83 GLN A CA 1
ATOM 646 C C . GLN A 1 83 ? -4.712 -0.948 3.581 1.00 91.38 83 GLN A C 1
ATOM 648 O O . GLN A 1 83 ? -3.970 -0.033 3.927 1.00 91.38 83 GLN A O 1
ATOM 653 N N . THR A 1 84 ? -4.265 -1.998 2.912 1.00 92.31 84 THR A N 1
ATOM 654 C CA . THR A 1 84 ? -2.881 -2.155 2.489 1.00 92.31 84 THR A CA 1
ATOM 655 C C . THR A 1 84 ? -2.797 -2.436 1.002 1.00 92.31 84 THR A C 1
ATOM 657 O O . THR A 1 84 ? -3.691 -3.044 0.415 1.00 92.31 84 THR A O 1
ATOM 660 N N . PHE A 1 85 ? -1.720 -1.997 0.365 1.00 93.19 85 PHE A N 1
ATOM 661 C CA . PHE A 1 85 ? -1.371 -2.442 -0.979 1.00 93.19 85 PHE A CA 1
ATOM 662 C C . PHE A 1 85 ? 0.106 -2.764 -1.064 1.00 93.19 85 PHE A C 1
ATOM 664 O O . PHE A 1 85 ? 0.919 -2.268 -0.290 1.00 93.19 85 PHE A O 1
ATOM 671 N N . VAL A 1 86 ? 0.449 -3.622 -2.015 1.00 92.38 86 VAL A N 1
ATOM 672 C CA . VAL A 1 86 ? 1.803 -4.137 -2.168 1.00 92.38 86 VAL A CA 1
ATOM 673 C C . VAL A 1 86 ? 2.442 -3.491 -3.385 1.00 92.38 86 VAL A C 1
ATOM 675 O O . VAL A 1 86 ? 1.871 -3.504 -4.474 1.00 92.38 86 VAL A O 1
ATOM 678 N N . VAL A 1 87 ? 3.645 -2.954 -3.207 1.00 92.38 87 VAL A N 1
ATOM 679 C CA . VAL A 1 87 ? 4.461 -2.378 -4.282 1.00 92.38 87 VAL A CA 1
ATOM 680 C C . VAL A 1 87 ? 5.847 -2.989 -4.276 1.00 92.38 87 VAL A C 1
ATOM 682 O O . VAL A 1 87 ? 6.330 -3.439 -3.241 1.00 92.38 87 VAL A O 1
ATOM 685 N N . LYS A 1 88 ? 6.515 -3.004 -5.431 1.00 91.25 88 LYS A N 1
ATOM 686 C CA . LYS A 1 88 ? 7.920 -3.417 -5.498 1.00 91.25 88 LYS A CA 1
ATOM 687 C C . LYS A 1 88 ? 8.763 -2.476 -4.639 1.00 91.25 88 LYS A C 1
ATOM 689 O O . LYS A 1 88 ? 8.616 -1.258 -4.732 1.00 91.25 88 LYS A O 1
ATOM 694 N N . ALA A 1 89 ? 9.673 -3.032 -3.846 1.00 91.00 89 ALA A N 1
ATOM 695 C CA . ALA A 1 89 ? 10.508 -2.254 -2.934 1.00 91.00 89 ALA A CA 1
ATOM 696 C C . ALA A 1 89 ? 11.367 -1.211 -3.673 1.00 91.00 89 ALA A C 1
ATOM 698 O O . ALA A 1 89 ? 11.549 -0.108 -3.169 1.00 91.00 89 ALA A O 1
ATOM 699 N N . ASN A 1 90 ? 11.797 -1.523 -4.902 1.00 90.12 90 ASN A N 1
ATOM 700 C CA . ASN A 1 90 ? 12.560 -0.620 -5.771 1.00 90.12 90 ASN A CA 1
ATOM 701 C C . ASN A 1 90 ? 11.771 0.637 -6.203 1.00 90.12 90 ASN A C 1
ATOM 703 O O . ASN A 1 90 ? 12.362 1.636 -6.585 1.00 90.12 90 ASN A O 1
ATOM 707 N N . HIS A 1 91 ? 10.436 0.616 -6.139 1.00 88.62 91 HIS A N 1
ATOM 708 C CA . HIS A 1 91 ? 9.610 1.787 -6.467 1.00 88.62 91 HIS A CA 1
ATOM 709 C C . HIS A 1 91 ? 9.346 2.690 -5.251 1.00 88.62 91 HIS A C 1
ATOM 711 O O . HIS A 1 91 ? 8.716 3.738 -5.398 1.00 88.62 91 HIS A O 1
ATOM 717 N N . VAL A 1 92 ? 9.781 2.278 -4.054 1.00 90.38 92 VAL A N 1
ATOM 718 C CA . VAL A 1 92 ? 9.623 3.033 -2.808 1.00 90.38 92 VAL A CA 1
ATOM 719 C C . VAL A 1 92 ? 10.902 3.791 -2.511 1.00 90.38 92 VAL A C 1
ATOM 721 O O . VAL A 1 92 ? 11.919 3.203 -2.152 1.00 90.38 92 VAL A O 1
ATOM 724 N N . HIS A 1 93 ? 10.825 5.111 -2.601 1.00 90.69 93 HIS A N 1
ATOM 725 C CA . HIS A 1 93 ? 11.959 6.000 -2.400 1.00 90.69 93 HIS A CA 1
ATOM 726 C C . HIS A 1 93 ? 11.762 6.856 -1.151 1.00 90.69 93 HIS A C 1
ATOM 728 O O . HIS A 1 93 ? 10.648 7.272 -0.841 1.00 90.69 93 HIS A O 1
ATOM 734 N N . GLU A 1 94 ? 12.840 7.155 -0.432 1.00 89.62 94 GLU A N 1
ATOM 735 C CA . GLU A 1 94 ? 12.797 8.128 0.660 1.00 89.62 94 GLU A CA 1
ATOM 736 C C . GLU A 1 94 ? 12.707 9.562 0.105 1.00 89.62 94 GLU A C 1
ATOM 738 O O . GLU A 1 94 ? 13.215 9.887 -0.972 1.00 89.62 94 GLU A O 1
ATOM 743 N N . ASP A 1 95 ? 11.990 10.430 0.819 1.00 86.50 95 ASP A N 1
ATOM 744 C CA . ASP A 1 95 ? 11.950 11.862 0.524 1.00 86.50 95 ASP A CA 1
ATOM 745 C C . ASP A 1 95 ? 13.282 12.517 0.929 1.00 86.50 95 ASP A C 1
ATOM 747 O O . ASP A 1 95 ? 13.968 12.043 1.837 1.00 86.50 95 ASP A O 1
ATOM 751 N N . LYS A 1 96 ? 13.638 13.638 0.286 1.00 79.44 96 LYS A N 1
ATOM 752 C CA . LYS A 1 96 ? 14.919 14.343 0.488 1.00 79.44 96 LYS A CA 1
ATOM 753 C C . LYS A 1 96 ? 15.217 14.690 1.950 1.00 79.44 96 LYS A C 1
ATOM 755 O O . LYS A 1 96 ? 16.377 14.849 2.307 1.00 79.44 96 LYS A O 1
ATOM 760 N N . PHE A 1 97 ? 14.189 14.814 2.788 1.00 73.75 97 PHE A N 1
ATOM 761 C CA . PHE A 1 97 ? 14.335 15.146 4.206 1.00 73.75 97 PHE A CA 1
ATOM 762 C C . PHE A 1 97 ? 14.243 13.934 5.148 1.00 73.75 97 PHE A C 1
ATOM 764 O O . PHE A 1 97 ? 14.176 14.126 6.361 1.00 73.75 97 PHE A O 1
ATOM 771 N N . GLY A 1 98 ? 14.130 12.703 4.631 1.00 74.25 98 GLY A N 1
ATOM 772 C CA . GLY A 1 98 ? 13.982 11.469 5.423 1.00 74.25 98 GLY A CA 1
ATOM 773 C C . GLY A 1 98 ? 12.686 11.372 6.249 1.00 74.25 98 GLY A C 1
ATOM 774 O O . GLY A 1 98 ? 12.457 10.393 6.955 1.00 74.25 98 GLY A O 1
ATOM 775 N N . LYS A 1 99 ? 11.811 12.385 6.172 1.00 78.81 99 LYS A N 1
ATOM 776 C CA . LYS A 1 99 ? 10.548 12.470 6.933 1.00 78.81 99 LYS A CA 1
ATOM 777 C C . LYS A 1 99 ? 9.428 11.609 6.351 1.00 78.81 99 LYS A C 1
ATOM 779 O O . LYS A 1 99 ? 8.398 11.421 6.998 1.00 78.81 99 LYS A O 1
ATOM 784 N N . GLY A 1 100 ? 9.597 11.114 5.134 1.00 85.50 100 GLY A N 1
ATOM 785 C CA . GLY A 1 100 ? 8.588 10.337 4.439 1.00 85.50 100 GLY A CA 1
ATOM 786 C C . GLY A 1 100 ? 9.189 9.545 3.298 1.00 85.50 100 GLY A C 1
ATOM 787 O O . GLY A 1 100 ? 10.387 9.603 3.034 1.00 85.50 100 GLY A O 1
ATOM 788 N N . MET A 1 101 ? 8.325 8.807 2.629 1.00 90.25 101 MET A N 1
ATOM 789 C CA . MET A 1 101 ? 8.655 8.013 1.463 1.00 90.25 101 MET A CA 1
ATOM 790 C C . MET A 1 101 ? 7.648 8.329 0.352 1.00 90.25 101 MET A C 1
ATOM 792 O O . MET A 1 101 ? 6.590 8.917 0.596 1.00 90.25 101 MET A O 1
ATOM 796 N N . TRP A 1 102 ? 7.994 8.008 -0.885 1.00 91.00 102 TRP A N 1
ATOM 797 C CA . TRP A 1 102 ? 7.157 8.247 -2.048 1.00 91.00 102 TRP A CA 1
ATOM 798 C C . TRP A 1 102 ? 7.269 7.106 -3.055 1.00 91.00 102 TRP A C 1
ATOM 800 O O . TRP A 1 102 ? 8.277 6.403 -3.109 1.00 91.00 102 TRP A O 1
ATOM 810 N N . ILE A 1 103 ? 6.212 6.931 -3.847 1.00 92.38 103 ILE A N 1
ATOM 811 C CA . ILE A 1 103 ? 6.183 6.039 -5.011 1.00 92.38 103 ILE A CA 1
ATOM 812 C C . ILE A 1 103 ? 5.694 6.800 -6.233 1.00 92.38 103 ILE A C 1
ATOM 814 O O . ILE A 1 103 ? 4.946 7.778 -6.115 1.00 92.38 103 ILE A O 1
ATOM 818 N N . LYS A 1 104 ? 6.071 6.299 -7.407 1.00 91.88 104 LYS A N 1
ATOM 819 C CA . LYS A 1 104 ? 5.441 6.642 -8.681 1.00 91.88 104 LYS A CA 1
ATOM 820 C C . LYS A 1 104 ? 4.589 5.480 -9.162 1.00 91.88 104 LYS A C 1
ATOM 822 O O . LYS A 1 104 ? 5.049 4.340 -9.177 1.00 91.88 104 LYS A O 1
ATOM 827 N N . LEU A 1 105 ? 3.358 5.788 -9.550 1.00 88.75 105 LEU A N 1
ATOM 828 C CA . LEU A 1 105 ? 2.432 4.855 -10.180 1.00 88.75 105 LEU A CA 1
ATOM 829 C C . LEU A 1 105 ? 1.876 5.475 -11.471 1.00 88.75 105 LEU A C 1
ATOM 831 O O . LEU A 1 105 ? 1.773 6.700 -11.563 1.00 88.75 105 LEU A O 1
ATOM 835 N N . PRO A 1 106 ? 1.481 4.664 -12.462 1.00 88.44 106 PRO A N 1
ATOM 836 C CA . PRO A 1 106 ? 0.793 5.170 -13.649 1.00 88.44 106 PRO A CA 1
ATOM 837 C C . PRO A 1 106 ? -0.582 5.748 -13.266 1.00 88.44 106 PRO A C 1
ATOM 839 O O . PRO A 1 106 ? -1.324 5.113 -12.521 1.00 88.44 106 PRO A O 1
ATOM 842 N N . ALA A 1 107 ? -0.951 6.932 -13.762 1.00 84.44 107 ALA A N 1
ATOM 843 C CA . ALA A 1 107 ? -2.209 7.613 -13.418 1.00 84.44 107 ALA A CA 1
ATOM 844 C C . ALA A 1 107 ? -3.442 6.808 -13.830 1.00 84.44 107 ALA A C 1
ATOM 846 O O . ALA A 1 107 ? -4.399 6.726 -13.068 1.00 84.44 107 ALA A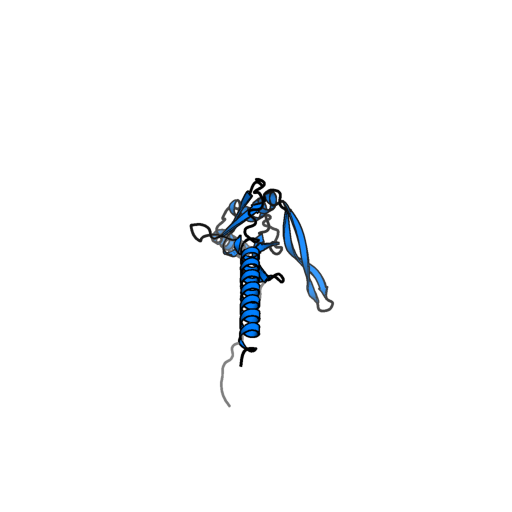 O 1
ATOM 847 N N . GLU A 1 108 ? -3.395 6.197 -15.013 1.00 82.62 108 GLU A N 1
ATOM 848 C CA . GLU A 1 108 ? -4.481 5.379 -15.572 1.00 82.62 108 GLU A CA 1
ATOM 849 C C . GLU A 1 108 ? -4.426 3.917 -15.094 1.00 82.62 108 GLU A C 1
ATOM 851 O O . GLU A 1 108 ? -5.101 3.039 -15.627 1.00 82.62 108 GLU A O 1
ATOM 856 N N . GLY A 1 109 ? -3.601 3.634 -14.082 1.00 85.38 109 GLY A N 1
ATOM 857 C CA . GLY A 1 109 ? -3.523 2.323 -13.456 1.00 85.38 109 GLY A CA 1
ATOM 858 C C . GLY A 1 109 ? -4.571 2.114 -12.366 1.00 85.38 109 GLY A C 1
ATOM 859 O O . GLY A 1 109 ? -5.167 3.056 -11.836 1.00 85.38 109 GLY A O 1
ATOM 860 N N . HIS A 1 110 ? -4.727 0.849 -11.989 1.00 90.38 110 HIS A N 1
ATOM 861 C CA . HIS A 1 110 ? -5.511 0.433 -10.835 1.00 90.38 110 HIS A CA 1
ATOM 862 C C . HIS A 1 110 ? -4.597 -0.242 -9.818 1.00 90.38 110 HIS A C 1
ATOM 864 O O . HIS A 1 110 ? -3.669 -0.964 -10.189 1.00 90.38 110 HIS A O 1
ATOM 870 N N . THR A 1 111 ? -4.878 -0.033 -8.537 1.00 90.75 111 THR A N 1
ATOM 871 C CA . THR A 1 111 ? -4.167 -0.682 -7.438 1.00 90.75 111 THR A CA 1
ATOM 872 C C . THR A 1 111 ? -5.142 -1.506 -6.619 1.00 90.75 111 THR A C 1
ATOM 874 O O . THR A 1 111 ? -6.209 -1.037 -6.223 1.00 90.75 111 THR A O 1
ATOM 877 N N . THR A 1 112 ? -4.756 -2.748 -6.338 1.00 93.56 112 THR A N 1
ATOM 878 C CA . THR A 1 112 ? -5.523 -3.628 -5.461 1.00 93.56 112 THR A CA 1
ATOM 879 C C . THR A 1 112 ? -5.192 -3.337 -4.004 1.00 93.56 112 THR A C 1
ATOM 881 O O . THR A 1 112 ? -4.098 -3.646 -3.529 1.00 93.56 112 THR A O 1
ATOM 884 N N . LEU A 1 113 ? -6.168 -2.790 -3.292 1.00 91.81 113 LEU A N 1
ATOM 885 C CA . LEU A 1 113 ? -6.169 -2.670 -1.846 1.00 91.81 113 LEU A CA 1
ATOM 886 C C . LEU A 1 113 ? -6.647 -3.965 -1.196 1.00 91.81 113 LEU A C 1
ATOM 888 O O . LEU A 1 113 ? -7.508 -4.669 -1.725 1.00 91.81 113 LEU A O 1
ATOM 892 N N . ARG A 1 114 ? -6.119 -4.251 -0.013 1.00 92.50 114 ARG A N 1
ATOM 893 C CA . ARG A 1 114 ? -6.498 -5.368 0.846 1.00 92.50 114 ARG A CA 1
ATOM 894 C C . ARG A 1 114 ? -6.873 -4.838 2.219 1.00 92.50 114 ARG A C 1
ATOM 896 O O . ARG A 1 114 ? -6.267 -3.887 2.693 1.00 92.50 114 ARG A O 1
ATOM 903 N N . ARG A 1 115 ? -7.869 -5.430 2.864 1.00 91.25 115 ARG A N 1
ATOM 904 C CA . ARG A 1 115 ? -8.252 -5.095 4.238 1.00 91.25 115 ARG A CA 1
ATOM 905 C C . ARG A 1 115 ? -8.582 -6.372 5.003 1.00 91.25 115 ARG A C 1
ATOM 907 O O . ARG A 1 115 ? -9.364 -7.172 4.492 1.00 91.25 115 ARG A O 1
ATOM 914 N N . PRO A 1 116 ? -8.059 -6.566 6.222 1.00 87.56 116 PRO A N 1
ATOM 915 C CA . PRO A 1 116 ? -8.530 -7.646 7.074 1.00 87.56 116 PRO A CA 1
ATOM 916 C C . PRO A 1 116 ? -9.949 -7.336 7.570 1.00 87.56 116 PRO A C 1
ATOM 918 O O . PRO A 1 116 ? -10.211 -6.259 8.102 1.00 87.56 116 PRO A O 1
ATOM 921 N N . VAL A 1 117 ? -10.874 -8.274 7.388 1.00 87.94 117 VAL A N 1
ATOM 922 C CA . VAL A 1 117 ? -12.282 -8.144 7.800 1.00 87.94 117 VAL A CA 1
ATOM 923 C C . VAL A 1 117 ? -12.692 -9.367 8.604 1.00 87.94 117 VAL A C 1
ATOM 925 O O . VAL A 1 117 ? -12.223 -10.467 8.333 1.00 87.94 117 VAL A O 1
ATOM 928 N N . VAL A 1 118 ? -13.548 -9.193 9.607 1.00 85.12 118 VAL A N 1
ATOM 929 C CA . VAL A 1 118 ? -14.098 -10.331 10.354 1.00 85.12 118 VAL A CA 1
ATOM 930 C C . VAL A 1 118 ? -15.219 -10.931 9.513 1.00 85.12 118 VAL A C 1
ATOM 932 O O . VAL A 1 118 ? -16.196 -10.244 9.231 1.00 85.12 118 VAL A O 1
ATOM 935 N N . VAL A 1 119 ? -15.049 -12.176 9.074 1.00 85.31 119 VAL A N 1
ATOM 936 C CA . VAL A 1 119 ? -15.996 -12.873 8.183 1.00 85.31 119 VAL A CA 1
ATOM 937 C C . VAL A 1 119 ? -16.990 -13.744 8.943 1.00 85.31 119 VAL A C 1
ATOM 939 O O . VAL A 1 119 ? -18.036 -14.089 8.407 1.00 85.31 119 VAL A O 1
ATOM 942 N N . GLY A 1 120 ? -16.698 -14.059 10.203 1.00 82.38 120 GLY A N 1
ATOM 943 C CA . GLY A 1 120 ? -17.576 -14.852 11.050 1.00 82.38 120 GLY A CA 1
ATOM 944 C C . GLY A 1 120 ? -17.011 -15.040 12.451 1.00 82.38 120 GLY A C 1
ATOM 945 O O . GLY A 1 120 ? -15.942 -14.527 12.794 1.00 82.38 120 GLY A O 1
ATOM 946 N N . GLU A 1 121 ? -17.735 -15.798 13.260 1.00 87.00 121 GLU A N 1
ATOM 947 C CA . GLU A 1 121 ? -17.296 -16.253 14.573 1.00 87.00 121 GLU A CA 1
ATOM 948 C C . GLU A 1 121 ? -17.272 -17.779 14.561 1.00 87.00 121 GLU A C 1
ATOM 950 O O . GLU A 1 121 ? -18.239 -18.429 14.163 1.00 87.00 121 GLU A O 1
ATOM 955 N N . LYS A 1 122 ? -16.131 -18.358 14.935 1.00 84.69 122 LYS A N 1
ATOM 956 C CA . LYS A 1 122 ? -15.994 -19.808 15.068 1.00 84.69 122 LYS A CA 1
ATOM 957 C C . LYS A 1 122 ? -16.821 -20.291 16.263 1.00 84.69 122 LYS A C 1
ATOM 959 O O . LYS A 1 122 ? -16.994 -19.530 17.212 1.00 84.69 122 LYS A O 1
ATOM 964 N N . PRO A 1 123 ? -17.222 -21.573 16.301 1.00 77.44 123 PRO A N 1
ATOM 965 C CA . PRO A 1 123 ? -17.930 -22.154 17.450 1.00 77.44 123 PRO A CA 1
ATOM 966 C C . PRO A 1 123 ? -17.152 -22.069 18.781 1.00 77.44 123 PRO A C 1
ATOM 968 O O . PRO A 1 123 ? -17.738 -22.216 19.843 1.00 77.44 123 PRO A O 1
ATOM 971 N N . ASP A 1 124 ? -15.846 -21.794 18.728 1.00 80.94 124 ASP A N 1
ATOM 972 C CA . ASP A 1 124 ? -14.961 -21.538 19.877 1.00 80.94 124 ASP A CA 1
ATOM 973 C C . ASP A 1 124 ? -15.014 -20.071 20.380 1.00 80.94 124 ASP A C 1
ATOM 975 O O . ASP A 1 124 ? -14.208 -19.664 21.211 1.00 80.94 124 ASP A O 1
ATOM 979 N N . GLY A 1 125 ? -15.890 -19.223 19.823 1.00 80.06 125 GLY A N 1
ATOM 980 C CA . GLY A 1 125 ? -15.979 -17.786 20.136 1.00 80.06 125 GLY A CA 1
ATOM 981 C C . GLY A 1 125 ? -14.834 -16.936 19.560 1.00 80.06 125 GLY A C 1
ATOM 982 O O . GLY A 1 125 ? -14.746 -15.731 19.798 1.00 80.06 125 GLY A O 1
ATOM 983 N N . LYS A 1 126 ? -13.921 -17.542 18.788 1.00 86.56 126 LYS A N 1
ATOM 984 C CA . LYS A 1 126 ? -12.833 -16.830 18.104 1.00 86.56 126 LYS A CA 1
ATOM 985 C C . LYS A 1 126 ? -13.326 -16.210 16.800 1.00 86.56 126 LYS A C 1
ATOM 987 O O . LYS A 1 126 ? -13.877 -16.901 15.945 1.00 86.56 126 LYS A O 1
ATOM 992 N N . LYS A 1 127 ? -13.034 -14.921 16.609 1.00 87.44 127 LYS A N 1
ATOM 993 C CA . LYS A 1 127 ? -13.303 -14.200 15.356 1.00 87.44 127 LYS A CA 1
ATOM 994 C C . LYS A 1 127 ? -12.517 -14.816 14.204 1.00 87.44 127 LYS A C 1
ATOM 996 O O . LYS A 1 127 ? -11.295 -14.958 14.281 1.00 87.44 127 LYS A O 1
ATOM 1001 N N . GLU A 1 128 ? -13.216 -15.149 13.132 1.00 88.56 128 GLU A N 1
ATOM 1002 C CA . GLU A 1 128 ? -12.613 -15.573 11.880 1.00 88.56 128 GLU A CA 1
ATOM 1003 C C . GLU A 1 128 ? -12.284 -14.347 11.030 1.00 88.56 128 GLU A C 1
ATOM 1005 O O . GLU A 1 128 ? -13.148 -13.519 10.740 1.00 88.56 128 GLU A O 1
ATOM 1010 N N . TRP A 1 129 ? -11.015 -14.217 10.649 1.00 87.94 129 TRP A N 1
ATOM 1011 C CA . TRP A 1 129 ? -10.520 -13.102 9.850 1.00 87.94 129 TRP A CA 1
ATOM 1012 C C . TRP A 1 129 ? -10.369 -13.526 8.389 1.00 87.94 129 TRP A C 1
ATOM 1014 O O . TRP A 1 129 ? -9.647 -14.470 8.080 1.00 87.94 129 TRP A O 1
ATOM 1024 N N . GLY A 1 130 ? -11.026 -12.798 7.493 1.00 89.06 130 GLY A N 1
ATOM 1025 C CA . GLY A 1 130 ? -10.833 -12.854 6.051 1.00 89.06 130 GLY A CA 1
ATOM 1026 C C . GLY A 1 130 ? -10.107 -11.617 5.527 1.00 89.06 130 GLY A C 1
ATOM 1027 O O . GLY A 1 130 ? -9.697 -10.728 6.275 1.00 89.06 130 GLY A O 1
ATOM 1028 N N . THR A 1 131 ? -9.929 -11.552 4.209 1.00 90.81 131 THR A N 1
ATOM 1029 C CA . THR A 1 131 ? -9.324 -10.399 3.532 1.00 90.81 131 THR A CA 1
ATOM 1030 C C . THR A 1 131 ? -10.241 -9.911 2.423 1.00 90.81 131 THR A C 1
ATOM 1032 O O . THR A 1 131 ? -10.438 -10.601 1.425 1.00 90.81 131 THR A O 1
ATOM 1035 N N . GLU A 1 132 ? -10.756 -8.700 2.580 1.00 89.94 132 GLU A N 1
ATOM 1036 C CA . GLU A 1 132 ? -11.466 -7.977 1.533 1.00 89.94 132 GLU A CA 1
ATOM 1037 C C . GLU A 1 132 ? -10.447 -7.391 0.552 1.00 89.94 132 GLU A C 1
ATOM 1039 O O . GLU A 1 132 ? -9.432 -6.825 0.965 1.00 89.94 132 GLU A O 1
ATOM 1044 N N . LYS A 1 133 ? -10.697 -7.537 -0.751 1.00 92.88 133 LYS A N 1
ATOM 1045 C CA . LYS A 1 133 ? -9.865 -6.957 -1.809 1.00 92.88 133 LYS A CA 1
ATOM 1046 C C . LYS A 1 133 ? -10.703 -5.976 -2.608 1.00 92.88 133 LYS A C 1
ATOM 1048 O O . LYS A 1 133 ? -11.780 -6.340 -3.066 1.00 92.88 133 LYS A O 1
ATOM 1053 N N . ASN A 1 134 ? -10.192 -4.768 -2.806 1.00 90.44 134 ASN A N 1
ATOM 1054 C CA . ASN A 1 134 ? -10.847 -3.761 -3.629 1.00 90.44 134 ASN A CA 1
ATOM 1055 C C . ASN A 1 134 ? -9.862 -3.185 -4.647 1.00 90.44 134 ASN A C 1
ATOM 1057 O O . ASN A 1 134 ? -8.730 -2.868 -4.293 1.00 90.44 134 ASN A O 1
ATOM 1061 N N . SER A 1 135 ? -10.281 -3.051 -5.900 1.00 91.75 135 SER A N 1
ATOM 1062 C CA . SER A 1 135 ? -9.470 -2.432 -6.949 1.00 91.75 135 SER A CA 1
ATOM 1063 C C . SER A 1 135 ? -9.912 -0.987 -7.126 1.00 91.75 135 SER A C 1
ATOM 1065 O O . SER A 1 135 ? -11.083 -0.741 -7.402 1.00 91.75 135 SER A O 1
ATOM 1067 N N . ILE A 1 136 ? -8.996 -0.035 -6.958 1.00 89.56 136 ILE A N 1
ATOM 1068 C CA . ILE A 1 136 ? -9.303 1.391 -7.107 1.00 89.56 136 ILE A CA 1
ATOM 1069 C C . ILE A 1 136 ? -8.374 2.053 -8.117 1.00 89.56 136 ILE A C 1
ATOM 1071 O O . ILE A 1 136 ? -7.233 1.624 -8.300 1.00 89.56 136 ILE A O 1
ATOM 1075 N N . ALA A 1 137 ? -8.859 3.116 -8.754 1.00 91.88 137 ALA A N 1
ATOM 1076 C CA . ALA A 1 137 ? -8.048 3.934 -9.640 1.00 91.88 137 ALA A CA 1
ATOM 1077 C C . ALA A 1 137 ? -6.925 4.626 -8.857 1.00 91.88 137 ALA A C 1
ATOM 1079 O O . ALA A 1 137 ? -7.116 5.109 -7.736 1.00 91.88 137 ALA A O 1
ATOM 1080 N N . ASN A 1 138 ? -5.748 4.723 -9.470 1.00 88.94 138 ASN A N 1
ATOM 1081 C CA . ASN A 1 138 ? -4.574 5.316 -8.835 1.00 88.94 138 ASN A CA 1
ATOM 1082 C C . ASN A 1 138 ? -4.793 6.800 -8.471 1.00 88.94 138 ASN A C 1
ATOM 1084 O O . ASN A 1 138 ? -4.283 7.275 -7.453 1.00 88.94 138 ASN A O 1
ATOM 1088 N N . ALA A 1 139 ? -5.612 7.522 -9.243 1.00 87.19 139 ALA A N 1
ATOM 1089 C CA . ALA A 1 139 ? -6.012 8.896 -8.939 1.00 87.19 139 ALA A CA 1
ATOM 1090 C C . ALA A 1 139 ? -6.755 9.026 -7.594 1.00 87.19 139 ALA A C 1
ATOM 1092 O O . ALA A 1 139 ? -6.489 9.961 -6.835 1.00 87.19 139 ALA A O 1
ATOM 1093 N N . ASP A 1 140 ? -7.646 8.088 -7.270 1.00 88.06 140 ASP A N 1
ATOM 1094 C CA . ASP A 1 140 ? -8.377 8.080 -5.998 1.00 88.06 140 ASP A CA 1
ATOM 1095 C C . ASP A 1 140 ? -7.539 7.500 -4.864 1.00 88.06 140 ASP A C 1
ATOM 1097 O O . ASP A 1 140 ? -7.564 8.030 -3.752 1.00 88.06 140 ASP A O 1
ATOM 1101 N N . LEU A 1 141 ? -6.697 6.502 -5.156 1.00 87.94 141 LEU A N 1
ATOM 1102 C CA . LEU A 1 141 ? -5.709 5.994 -4.204 1.00 87.94 141 LEU A CA 1
ATOM 1103 C C . LEU A 1 141 ? -4.833 7.130 -3.660 1.00 87.94 141 LEU A C 1
ATOM 1105 O O . LEU A 1 141 ? -4.588 7.200 -2.457 1.00 87.94 141 LEU A O 1
ATOM 1109 N N . LYS A 1 142 ? -4.385 8.046 -4.528 1.00 87.50 142 LYS A N 1
ATOM 1110 C CA . LYS A 1 142 ? -3.602 9.219 -4.123 1.00 87.50 142 LYS A CA 1
ATOM 1111 C C . LYS A 1 142 ? -4.340 10.070 -3.092 1.00 87.50 142 LYS A C 1
ATOM 1113 O O . LYS A 1 142 ? -3.760 10.393 -2.058 1.00 87.50 142 LYS A O 1
ATOM 1118 N N . LYS A 1 143 ? -5.619 10.371 -3.332 1.00 85.44 143 LYS A N 1
ATOM 1119 C CA . LYS A 1 143 ? -6.455 11.121 -2.383 1.00 85.44 143 LYS A CA 1
ATOM 1120 C C . LYS A 1 143 ? -6.586 10.374 -1.054 1.00 85.44 143 LYS A C 1
ATOM 1122 O O . LYS A 1 143 ? -6.422 10.980 -0.004 1.00 85.44 143 LYS A O 1
ATOM 1127 N N . MET A 1 144 ? -6.806 9.056 -1.084 1.00 84.50 144 MET A N 1
ATOM 1128 C CA . MET A 1 144 ? -6.937 8.240 0.133 1.00 84.50 144 MET A CA 1
ATOM 1129 C C . MET A 1 144 ? -5.649 8.206 0.965 1.00 84.50 144 MET A C 1
ATOM 1131 O O . MET A 1 144 ? -5.694 8.355 2.184 1.00 84.50 144 MET A O 1
ATOM 1135 N N . VAL A 1 145 ? -4.493 8.047 0.315 1.00 83.06 145 VAL A N 1
ATOM 1136 C CA . VAL A 1 145 ? -3.185 8.021 0.989 1.00 83.06 145 VAL A CA 1
ATOM 1137 C C . VAL A 1 145 ? -2.817 9.397 1.550 1.00 83.06 145 VAL A C 1
ATOM 1139 O O . VAL A 1 145 ? -2.255 9.494 2.642 1.00 83.06 145 VAL A O 1
ATOM 1142 N N . GLU A 1 146 ? -3.148 10.472 0.834 1.00 79.38 146 GLU A N 1
ATOM 1143 C CA . GLU A 1 146 ? -2.817 11.842 1.237 1.00 79.38 146 GLU A CA 1
ATOM 1144 C C . GLU A 1 146 ? -3.880 12.513 2.117 1.00 79.38 146 GLU A C 1
ATOM 1146 O O . GLU A 1 146 ? -3.596 13.575 2.668 1.00 79.38 146 GLU A O 1
ATOM 1151 N N . ALA A 1 147 ? -5.033 11.876 2.350 1.00 72.50 147 ALA A N 1
ATOM 1152 C CA . ALA A 1 147 ? -6.123 12.405 3.177 1.00 72.50 147 ALA A CA 1
ATOM 1153 C C . ALA A 1 147 ? -5.661 12.847 4.580 1.00 72.50 147 ALA A C 1
ATOM 1155 O O . ALA A 1 147 ? -6.225 13.762 5.175 1.00 72.50 147 ALA A O 1
ATOM 1156 N N . TYR A 1 148 ? -4.596 12.246 5.124 1.00 66.06 148 TYR A N 1
ATOM 1157 C CA . TYR A 1 148 ? -4.029 12.664 6.409 1.00 66.06 148 TYR A CA 1
ATOM 1158 C C . TYR A 1 148 ? -3.359 14.052 6.384 1.00 66.06 148 TYR A C 1
ATOM 1160 O O . TYR A 1 148 ? -3.243 14.682 7.431 1.00 66.06 148 TYR A O 1
ATOM 1168 N N . LYS A 1 149 ? -2.923 14.553 5.223 1.00 64.75 149 LYS A N 1
ATOM 1169 C CA . LYS A 1 149 ? -2.368 15.912 5.092 1.00 64.75 149 LYS A CA 1
ATOM 1170 C C . LYS A 1 149 ? -3.442 16.989 5.196 1.00 64.75 149 LYS A C 1
ATOM 1172 O O . LYS A 1 149 ? -3.149 18.079 5.672 1.00 64.75 149 LYS A O 1
ATOM 1177 N N . GLU A 1 150 ? -4.650 16.674 4.742 1.00 59.81 150 GLU A N 1
ATOM 1178 C CA . GLU A 1 150 ? -5.799 17.582 4.771 1.00 59.81 150 GLU A CA 1
ATOM 1179 C C . GLU A 1 150 ? -6.517 17.549 6.121 1.00 59.81 150 GLU A C 1
ATOM 1181 O O . GLU A 1 150 ? -7.218 18.490 6.489 1.00 59.81 150 GLU A O 1
ATOM 1186 N N . ARG A 1 151 ? -6.305 16.489 6.910 1.00 57.94 151 ARG A N 1
ATOM 1187 C CA . ARG A 1 151 ? -6.756 16.465 8.298 1.00 57.94 151 ARG A CA 1
ATOM 1188 C C . ARG A 1 151 ? -6.021 17.555 9.075 1.00 57.94 151 ARG A C 1
ATOM 1190 O O . ARG A 1 151 ? -4.784 17.551 9.083 1.00 57.94 151 ARG A O 1
ATOM 1197 N N . PRO A 1 152 ? -6.737 18.442 9.791 1.00 52.09 152 PRO A N 1
ATOM 1198 C CA . PRO A 1 152 ? -6.077 19.315 10.741 1.00 52.09 152 PRO A CA 1
ATOM 1199 C C . PRO A 1 152 ? -5.295 18.418 11.699 1.00 52.09 152 PRO A C 1
ATOM 1201 O O . PRO A 1 152 ? -5.836 17.458 12.256 1.00 52.09 152 PRO A O 1
ATOM 1204 N N . ARG A 1 153 ? -3.995 18.696 11.853 1.00 53.28 153 ARG A N 1
ATOM 1205 C CA . ARG A 1 153 ? -3.160 18.123 12.913 1.00 53.28 153 ARG A CA 1
ATOM 1206 C C . ARG A 1 153 ? -3.639 18.697 14.243 1.00 53.28 153 ARG A C 1
ATOM 1208 O O . ARG A 1 153 ? -2.918 19.446 14.895 1.00 53.28 153 ARG A O 1
ATOM 1215 N N . GLU A 1 154 ? -4.866 18.371 14.630 1.00 49.94 154 GLU A N 1
ATOM 1216 C CA . GLU A 1 154 ? -5.319 18.501 16.000 1.00 49.94 154 GLU A CA 1
ATOM 1217 C C . GLU A 1 154 ? -4.328 17.677 16.799 1.00 49.94 154 GLU A C 1
ATOM 1219 O O . GLU A 1 154 ? -4.222 16.455 16.657 1.00 49.94 154 GLU A O 1
ATOM 1224 N N . SER A 1 155 ? -3.454 18.412 17.480 1.00 45.19 155 SER A N 1
ATOM 1225 C CA . SER A 1 155 ? -2.283 17.877 18.139 1.00 45.19 155 SER A CA 1
ATOM 1226 C C . SER A 1 155 ? -2.724 16.657 18.934 1.00 45.19 155 SER A C 1
ATOM 1228 O O . SER A 1 155 ? -3.751 16.696 19.606 1.00 45.19 155 SER A O 1
ATOM 1230 N N . VAL A 1 156 ? -1.957 15.573 18.908 1.00 54.06 156 VAL A N 1
ATOM 1231 C CA . VAL A 1 156 ? -2.210 14.400 19.764 1.00 54.06 156 VAL A CA 1
ATOM 1232 C C . VAL A 1 156 ? -2.414 14.824 21.229 1.00 54.06 156 VAL A C 1
ATOM 1234 O O . VAL A 1 156 ? -3.145 14.170 21.958 1.00 54.06 156 VAL A O 1
ATOM 1237 N N . LYS A 1 157 ? -1.850 15.977 21.624 1.00 49.25 157 LYS A N 1
ATOM 1238 C CA . LYS A 1 157 ? -2.108 16.686 22.885 1.00 49.25 157 LYS A CA 1
ATOM 1239 C C . LYS A 1 157 ? -3.556 17.170 23.067 1.00 49.25 157 LYS A C 1
ATOM 1241 O O . LYS A 1 157 ? -4.078 17.005 24.158 1.00 49.25 157 LYS A O 1
ATOM 1246 N N . GLY A 1 158 ? -4.198 17.719 22.037 1.00 54.50 158 GLY A N 1
ATOM 1247 C CA . GLY A 1 158 ? -5.614 18.104 22.039 1.00 54.50 158 GLY A CA 1
ATOM 1248 C C . GLY A 1 158 ? -6.523 16.889 22.196 1.00 54.50 158 GLY A C 1
ATOM 1249 O O . GLY A 1 158 ? -7.321 16.851 23.118 1.00 54.50 158 GLY A O 1
ATOM 1250 N N . ARG A 1 159 ? -6.289 15.818 21.424 1.00 54.19 159 ARG A N 1
ATOM 1251 C CA . ARG A 1 159 ? -7.071 14.571 21.534 1.00 54.19 159 ARG A CA 1
ATOM 1252 C C . ARG A 1 159 ? -6.859 13.838 22.868 1.00 54.19 159 ARG A C 1
ATOM 1254 O O . ARG A 1 159 ? -7.773 13.192 23.368 1.00 54.19 159 ARG A O 1
ATOM 1261 N N . LEU A 1 160 ? -5.662 13.930 23.458 1.00 51.84 160 LEU A N 1
ATOM 1262 C CA . LEU A 1 160 ? -5.385 13.400 24.800 1.00 51.84 160 LEU A CA 1
ATOM 1263 C C . LEU A 1 160 ? -6.013 14.272 25.898 1.00 51.84 160 LEU A C 1
ATOM 1265 O O . LEU A 1 160 ? -6.406 13.738 26.931 1.00 51.84 160 LEU A O 1
ATOM 1269 N N . ALA A 1 161 ? -6.103 15.588 25.688 1.00 55.78 161 ALA A N 1
ATOM 1270 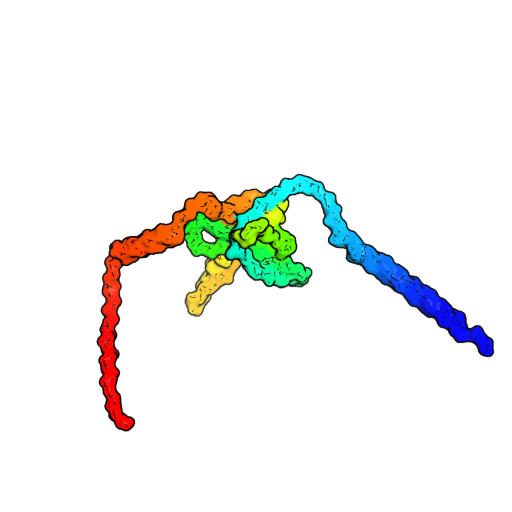C CA . ALA A 1 161 ? -6.763 16.521 26.596 1.00 55.78 161 ALA A CA 1
ATOM 1271 C C . ALA A 1 161 ? -8.291 16.374 26.545 1.00 55.78 161 ALA A C 1
ATOM 1273 O O . ALA A 1 161 ? -8.904 16.279 27.601 1.00 55.78 161 ALA A O 1
ATOM 1274 N N . GLU A 1 162 ? -8.884 16.242 25.357 1.00 56.56 162 GLU A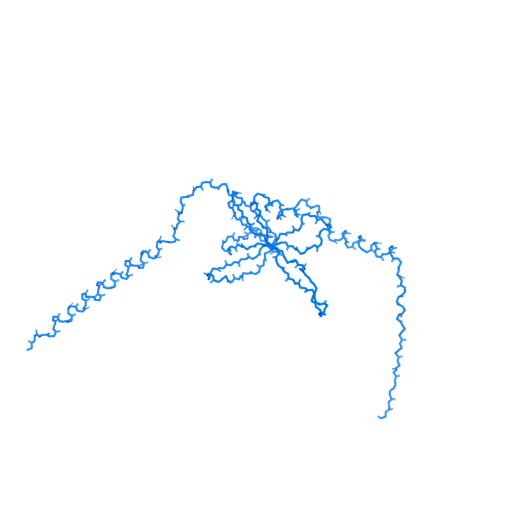 N 1
ATOM 1275 C CA . GLU A 1 162 ? -10.310 15.942 25.172 1.00 56.56 162 GLU A CA 1
ATOM 1276 C C . GLU A 1 162 ? -10.668 14.588 25.772 1.00 56.56 162 GLU A C 1
ATOM 1278 O O . GLU A 1 162 ? -11.545 14.518 26.620 1.00 56.56 162 GLU A O 1
ATOM 1283 N N . LYS A 1 163 ? -9.902 13.528 25.478 1.00 55.44 163 LYS A N 1
ATOM 1284 C CA . LYS A 1 163 ? -10.163 12.208 26.068 1.00 55.44 163 LYS A CA 1
ATOM 1285 C C . LYS A 1 163 ? -9.960 12.186 27.591 1.00 55.44 163 LYS A C 1
ATOM 1287 O O . LYS A 1 163 ? -10.595 11.392 28.279 1.00 55.44 163 LYS A O 1
ATOM 1292 N N . LYS A 1 164 ? -9.096 13.052 28.140 1.00 56.03 164 LYS A N 1
ATOM 1293 C CA . LYS A 1 164 ? -8.990 13.274 29.594 1.00 56.03 164 LYS A CA 1
ATOM 1294 C C . LYS A 1 164 ? -10.171 14.081 30.146 1.00 56.03 164 LYS A C 1
ATOM 1296 O O . LYS A 1 164 ? -10.603 13.788 31.252 1.00 56.03 164 LYS A O 1
ATOM 1301 N N . ALA A 1 165 ? -10.703 15.050 29.407 1.00 56.62 165 ALA A N 1
ATOM 1302 C CA . ALA A 1 165 ? -11.870 15.837 29.807 1.00 56.62 165 ALA A CA 1
ATOM 1303 C C . ALA A 1 165 ? -13.183 15.028 29.716 1.00 56.62 165 ALA A C 1
ATOM 1305 O O . ALA A 1 165 ? -14.027 15.108 30.609 1.00 56.62 165 ALA A O 1
ATOM 1306 N N . GLU A 1 166 ? -13.324 14.170 28.704 1.00 53.44 166 GLU A N 1
ATOM 1307 C CA . GLU A 1 166 ? -14.422 13.205 28.563 1.00 53.44 166 GLU A CA 1
ATOM 1308 C C . GLU A 1 166 ? -14.363 12.116 29.649 1.00 53.44 166 G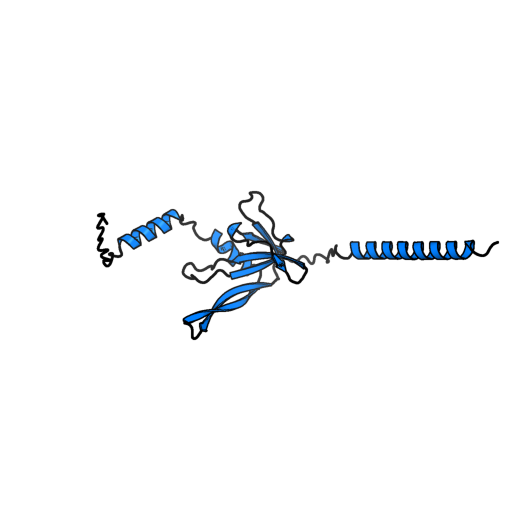LU A C 1
ATOM 1310 O O . GLU A 1 166 ? -15.384 11.756 30.233 1.00 53.44 166 GLU A O 1
ATOM 1315 N N . ALA A 1 167 ? -13.163 11.645 30.014 1.00 52.69 167 ALA A N 1
ATOM 1316 C CA . ALA A 1 167 ? -12.985 10.711 31.132 1.00 52.69 167 ALA A CA 1
ATOM 1317 C C . ALA A 1 167 ? -13.273 11.336 32.513 1.00 52.69 167 ALA A C 1
ATOM 1319 O O . ALA A 1 167 ? -13.515 10.606 33.469 1.00 52.69 167 ALA A O 1
ATOM 1320 N N . VAL A 1 168 ? -13.250 12.669 32.633 1.00 55.38 168 VAL A N 1
ATOM 1321 C CA . VAL A 1 168 ? -13.613 13.397 33.864 1.00 55.38 168 VAL A CA 1
ATOM 1322 C C . VAL A 1 168 ? -15.121 13.658 33.949 1.00 55.38 168 VAL A C 1
ATOM 1324 O O . VAL A 1 168 ? -15.670 13.731 35.046 1.00 55.38 168 VAL A O 1
ATOM 1327 N N . THR A 1 169 ? -15.814 13.763 32.813 1.00 51.16 169 THR A N 1
ATOM 1328 C CA . THR A 1 169 ? -17.273 13.972 32.767 1.00 51.16 169 THR A CA 1
ATOM 1329 C C . THR A 1 169 ? -18.071 12.669 32.855 1.00 51.16 169 THR A C 1
ATOM 1331 O O . THR A 1 169 ? -19.213 12.684 33.320 1.00 51.16 169 THR A O 1
ATOM 1334 N N . GLN A 1 170 ? -17.474 11.522 32.521 1.00 48.56 170 GLN A N 1
ATOM 1335 C CA . GLN A 1 170 ? -18.029 10.216 32.878 1.00 48.56 170 GLN A CA 1
ATOM 1336 C C . GLN A 1 170 ? -17.693 9.880 34.339 1.00 48.56 170 GLN A C 1
ATOM 1338 O O . GLN A 1 170 ? -16.595 9.430 34.657 1.00 48.56 170 GLN A O 1
ATOM 1343 N N . LYS A 1 171 ? -18.662 10.101 35.241 1.00 41.22 171 LYS A N 1
ATOM 1344 C CA . LYS A 1 171 ? -18.643 9.617 36.635 1.00 41.22 171 LYS A CA 1
ATOM 1345 C C . LYS A 1 171 ? -18.056 8.193 36.710 1.00 41.22 171 LYS A C 1
ATOM 1347 O O . LYS A 1 171 ? -18.591 7.300 36.050 1.00 41.22 171 LYS A O 1
ATOM 1352 N N . PRO A 1 172 ? -17.035 7.929 37.544 1.00 38.53 172 PRO A N 1
ATOM 1353 C CA . PRO A 1 172 ? -16.565 6.571 37.759 1.00 38.53 172 PRO A CA 1
ATOM 1354 C C . PRO A 1 172 ? -17.640 5.785 38.519 1.00 38.53 172 PRO A C 1
ATOM 1356 O O . PRO A 1 172 ? -17.899 6.041 39.695 1.00 38.53 172 PRO A O 1
ATOM 1359 N N . ALA A 1 173 ? -18.265 4.811 37.855 1.00 40.09 173 ALA A N 1
ATOM 1360 C CA . ALA A 1 173 ? -18.942 3.728 38.554 1.00 40.09 173 ALA A CA 1
ATOM 1361 C C . ALA A 1 173 ? -17.885 2.979 39.382 1.00 40.09 173 ALA A C 1
ATOM 1363 O O . ALA A 1 173 ? -16.886 2.489 38.849 1.00 40.09 173 ALA A O 1
ATOM 1364 N N . GLN A 1 174 ? -18.084 2.977 40.700 1.00 38.53 174 GLN A N 1
ATOM 1365 C CA . GLN A 1 174 ? -17.200 2.412 41.715 1.00 38.53 174 GLN A CA 1
ATOM 1366 C C . GLN A 1 174 ? -16.711 1.005 41.338 1.00 38.53 174 GLN A C 1
ATOM 1368 O O . GLN A 1 174 ? -17.484 0.053 41.306 1.00 38.53 174 GLN A O 1
ATOM 1373 N N . LYS A 1 175 ? -15.397 0.849 41.153 1.00 34.22 175 LYS A N 1
ATOM 1374 C CA . LYS A 1 175 ? -14.714 -0.404 41.492 1.00 34.22 175 LYS A CA 1
ATOM 1375 C C . LYS A 1 175 ? -14.045 -0.199 42.843 1.00 34.22 175 LYS A C 1
ATOM 1377 O O . LYS A 1 175 ? -12.945 0.339 42.931 1.00 34.22 175 LYS A O 1
ATOM 1382 N N . THR A 1 176 ? -14.742 -0.591 43.901 1.00 32.53 176 THR A N 1
ATOM 1383 C CA . THR A 1 176 ? -14.183 -0.758 45.242 1.00 32.53 176 THR A CA 1
ATOM 1384 C C . THR A 1 176 ? -13.125 -1.861 45.199 1.00 32.53 176 THR A C 1
ATOM 1386 O O . THR A 1 176 ? -13.426 -3.049 45.196 1.00 32.53 176 THR A O 1
ATOM 1389 N N . GLN A 1 177 ? -11.855 -1.459 45.140 1.00 36.94 177 GLN A N 1
ATOM 1390 C CA . GLN A 1 177 ? -10.731 -2.317 45.498 1.00 36.94 177 GLN A CA 1
ATOM 1391 C C . GLN A 1 177 ? -10.642 -2.370 47.027 1.00 36.94 177 GLN A C 1
ATOM 1393 O O . GLN A 1 177 ? -10.106 -1.457 47.655 1.00 36.94 177 GLN A O 1
ATOM 1398 N N . SER A 1 178 ? -11.157 -3.433 47.642 1.00 35.97 178 SER A N 1
ATOM 1399 C CA . SER A 1 178 ? -10.827 -3.767 49.028 1.00 35.97 178 SER A CA 1
ATOM 1400 C C . SER A 1 178 ? -9.447 -4.422 49.074 1.00 35.97 178 SER A C 1
ATOM 1402 O O . SER A 1 178 ? -9.228 -5.538 48.608 1.00 35.97 178 SER A O 1
ATOM 1404 N N . LYS A 1 179 ? -8.511 -3.650 49.616 1.00 35.34 179 LYS A N 1
ATOM 1405 C CA . LYS A 1 179 ? -7.141 -3.991 49.983 1.00 35.34 179 LYS A CA 1
ATOM 1406 C C . LYS A 1 179 ? -7.162 -4.782 51.296 1.00 35.34 179 LYS A C 1
ATOM 1408 O O . LYS A 1 179 ? -7.623 -4.250 52.300 1.00 35.34 179 LYS A O 1
ATOM 1413 N N . SER A 1 180 ? -6.585 -5.980 51.317 1.00 36.12 180 SER A N 1
ATOM 1414 C CA . SER A 1 180 ? -6.219 -6.668 52.562 1.00 36.12 180 SER A CA 1
ATOM 1415 C C . SER A 1 180 ? -4.789 -7.169 52.426 1.00 36.12 180 SER A C 1
ATOM 1417 O O . SER A 1 180 ? -4.502 -8.148 51.747 1.00 36.12 180 SER A O 1
ATOM 1419 N N . LYS A 1 181 ? -3.881 -6.398 53.022 1.00 32.06 181 LYS A N 1
ATOM 1420 C CA . LYS A 1 181 ? -2.473 -6.712 53.224 1.00 32.06 181 LYS A CA 1
ATOM 1421 C C . LYS A 1 181 ? -2.366 -7.138 54.687 1.00 32.06 181 LYS A C 1
ATOM 1423 O O . LYS A 1 181 ? -2.594 -6.293 55.545 1.00 32.06 181 LYS A O 1
ATOM 1428 N N . SER A 1 182 ? -2.010 -8.389 54.949 1.00 37.19 182 SER A N 1
ATOM 1429 C CA . SER A 1 182 ? -1.586 -8.842 56.277 1.00 37.19 182 SER A CA 1
ATOM 1430 C C . SER A 1 182 ? -0.235 -9.531 56.129 1.00 37.19 182 SER A C 1
ATOM 1432 O O . SER A 1 182 ? -0.030 -10.325 55.215 1.00 37.19 182 SER A O 1
ATOM 1434 N N . LYS A 1 183 ? 0.697 -9.130 56.987 1.00 37.84 183 LYS A N 1
ATOM 1435 C CA . LYS A 1 183 ? 2.100 -9.531 57.075 1.00 37.84 183 LYS A CA 1
ATOM 1436 C C . LYS A 1 183 ? 2.308 -10.010 58.512 1.00 37.84 183 LYS A C 1
ATOM 1438 O O . LYS A 1 183 ? 2.053 -9.189 59.376 1.00 37.84 183 LYS A O 1
ATOM 1443 N N . GLU A 1 184 ? 2.750 -11.252 58.723 1.00 31.80 184 GLU A N 1
ATOM 1444 C CA . GLU A 1 184 ? 3.547 -11.797 59.859 1.00 31.80 184 GLU A CA 1
ATOM 1445 C C . GLU A 1 184 ? 3.625 -13.328 59.636 1.00 31.80 184 GLU A C 1
ATOM 1447 O O . GLU A 1 184 ? 2.607 -13.921 59.298 1.00 31.80 184 GLU A O 1
ATOM 1452 N N . ALA A 1 185 ? 4.786 -13.946 59.394 1.00 39.38 185 ALA A N 1
ATOM 1453 C CA . ALA A 1 185 ? 5.855 -14.386 60.306 1.00 39.38 185 ALA A CA 1
ATOM 1454 C C . ALA A 1 185 ? 5.517 -15.652 61.133 1.00 39.38 185 ALA A C 1
ATOM 1456 O O . ALA A 1 185 ? 4.494 -15.698 61.801 1.00 39.38 185 ALA A O 1
ATOM 1457 N N . GLU A 1 186 ? 6.469 -16.597 61.087 1.00 36.56 186 GLU A N 1
ATOM 1458 C CA . GLU A 1 186 ? 6.707 -17.754 61.975 1.00 36.56 186 GLU A CA 1
ATOM 1459 C C . GLU A 1 186 ? 5.885 -19.045 61.753 1.00 36.56 186 GLU A C 1
ATOM 1461 O O . GLU A 1 186 ? 4.710 -19.132 62.100 1.00 36.56 186 GLU A O 1
ATOM 1466 N N . LEU A 1 187 ? 6.528 -20.070 61.170 1.00 33.03 187 LEU A N 1
ATOM 1467 C CA . LEU A 1 187 ? 7.057 -21.240 61.898 1.00 33.03 187 LEU A CA 1
ATOM 1468 C C . LEU A 1 187 ? 8.086 -22.001 61.042 1.00 33.03 187 LEU A C 1
ATOM 1470 O O . LEU A 1 187 ? 7.863 -22.104 59.814 1.00 33.03 187 LEU A O 1
#